Protein AF-A0A3Q0D503-F1 (afdb_monomer_lite)

Foldseek 3Di:
DDDDDDDDDDDDDDDDDDDDDDDDDDPDDPPPPPDDDDDDDDDDDDDDDDDDPPDDPDPVQVVVLVVVVVVLVVVVVVDDPVCVVVSCVPAWDADPVVLVLLVVLVVLVQVLQQPDFQQADDPFPRTKGFPDKAWDDCNRVVNHTNSALETEIETEIPRDPDPVSCVVCVVSVQVSVLVVCVVDVSQVVQVKAPFDWDPDVVIWTWIWGAGDPPRDIGIYTYGYDHCPDDPPPPPD

Radius of gyration: 28.87 Å; chains: 1; bounding box: 81×101×64 Å

Sequence (236 aa):
MTINLQDADPQWAHCSLVPPFPHPFHHRVLEVSRKRTALKTGGVCRSWVGAWLYSPASPAAVAGTFSTNMALAQELYSFPASKLDSFVTQWLQPTREWKEEVLETVRTVEEFLRQENFHGERGLPRDVRVLKVVKVGSFGNGTVLRSTTDVELVAFLSCFHSFQEEAKHHHTVLRLIQKKMFYCQDLLDLGLDNLGVTEGFPSGLIFTLRTRETWEPITVTIIPAFRALASCRETS

Structure (mmCIF, N/CA/C/O backbone):
data_AF-A0A3Q0D503-F1
#
_entry.id   AF-A0A3Q0D503-F1
#
loop_
_atom_site.group_PDB
_atom_site.id
_atom_site.type_symbol
_atom_site.label_atom_id
_atom_site.label_alt_id
_atom_site.label_comp_id
_atom_site.label_asym_id
_atom_site.label_entity_id
_atom_site.label_seq_id
_atom_site.pdbx_PDB_ins_code
_atom_site.Cartn_x
_atom_site.Cartn_y
_atom_site.Cartn_z
_atom_site.occupancy
_atom_site.B_iso_or_equiv
_atom_site.auth_seq_id
_atom_site.auth_comp_id
_atom_site.auth_asym_id
_atom_site.auth_atom_id
_atom_site.pdbx_PDB_model_num
ATOM 1 N N . MET A 1 1 ? -61.330 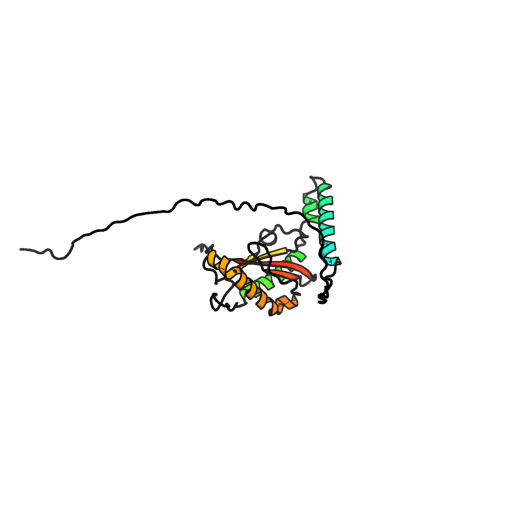-56.531 28.310 1.00 34.94 1 MET A N 1
ATOM 2 C CA . MET A 1 1 ? -60.901 -55.746 29.481 1.00 34.94 1 MET A CA 1
ATOM 3 C C . MET A 1 1 ? -59.997 -54.641 28.943 1.00 34.94 1 MET A C 1
ATOM 5 O O . MET A 1 1 ? -58.944 -54.973 28.428 1.00 34.94 1 MET A O 1
ATOM 9 N N . THR A 1 2 ? -60.595 -53.536 28.498 1.00 30.17 2 THR A N 1
ATOM 10 C CA . THR A 1 2 ? -60.729 -52.244 29.209 1.00 30.17 2 THR A CA 1
ATOM 11 C C . THR A 1 2 ? -59.445 -51.400 29.118 1.00 30.17 2 THR A C 1
ATOM 13 O O . THR A 1 2 ? -58.456 -51.792 29.714 1.00 30.17 2 THR A O 1
ATOM 16 N N . ILE A 1 3 ? -59.554 -50.262 28.401 1.00 32.34 3 ILE A N 1
ATOM 17 C CA . ILE A 1 3 ? -59.022 -48.893 28.652 1.00 32.34 3 ILE A CA 1
ATOM 18 C C . ILE A 1 3 ? -57.528 -48.703 29.037 1.00 32.34 3 ILE A C 1
ATOM 20 O O . ILE A 1 3 ? -56.967 -49.487 29.778 1.00 32.34 3 ILE A O 1
ATOM 24 N N . ASN A 1 4 ? -56.797 -47.661 28.619 1.00 31.59 4 ASN A N 1
ATOM 25 C CA . ASN A 1 4 ? -57.183 -46.252 28.519 1.00 31.59 4 ASN A CA 1
ATOM 26 C C . ASN A 1 4 ? -56.257 -45.437 27.595 1.00 31.59 4 ASN A C 1
ATOM 28 O O . ASN A 1 4 ? -55.060 -45.699 27.503 1.00 31.59 4 ASN A O 1
ATOM 32 N N . LEU A 1 5 ? -56.859 -44.405 26.997 1.00 36.66 5 LEU A N 1
ATOM 33 C CA . LEU A 1 5 ? -56.242 -43.158 26.537 1.00 36.66 5 LEU A CA 1
ATOM 34 C C . LEU A 1 5 ? -55.830 -42.302 27.744 1.00 36.66 5 LEU A C 1
ATOM 36 O O . LEU A 1 5 ? -56.597 -42.280 28.701 1.00 36.66 5 LEU A O 1
ATOM 40 N N . GLN A 1 6 ? -54.710 -41.574 27.649 1.00 34.75 6 GLN A N 1
ATOM 41 C CA . GLN A 1 6 ? -54.338 -40.332 28.376 1.00 34.75 6 GLN A CA 1
ATOM 42 C C . GLN A 1 6 ? -52.822 -40.147 28.174 1.00 34.75 6 GLN A C 1
ATOM 44 O O . GLN A 1 6 ? -52.082 -41.108 28.346 1.00 34.75 6 GLN A O 1
ATOM 49 N N . ASP A 1 7 ? -52.227 -39.044 27.728 1.00 34.84 7 ASP A N 1
ATOM 50 C CA . ASP A 1 7 ? -52.520 -37.604 27.657 1.00 34.84 7 ASP A CA 1
ATOM 51 C C . ASP A 1 7 ? -51.471 -37.027 26.657 1.00 34.84 7 ASP A C 1
ATOM 53 O O . ASP A 1 7 ? -50.403 -37.619 26.518 1.00 34.84 7 ASP A O 1
ATOM 57 N N . ALA A 1 8 ? -51.582 -35.926 25.912 1.00 32.38 8 ALA A N 1
ATOM 58 C CA . ALA A 1 8 ? -52.523 -34.822 25.800 1.00 32.38 8 ALA A CA 1
ATOM 59 C C . ALA A 1 8 ? -52.275 -34.105 24.447 1.00 32.38 8 ALA A C 1
ATOM 61 O O . ALA A 1 8 ? -51.135 -33.981 24.003 1.00 32.38 8 ALA A O 1
ATOM 62 N N . ASP A 1 9 ? -53.340 -33.582 23.846 1.00 36.19 9 ASP A N 1
ATOM 63 C CA . ASP A 1 9 ? -53.384 -32.449 22.902 1.00 36.19 9 ASP A CA 1
ATOM 64 C C . ASP A 1 9 ? -54.690 -31.714 23.272 1.00 36.19 9 ASP A C 1
ATOM 66 O O . ASP A 1 9 ? -55.662 -32.427 23.564 1.00 36.19 9 ASP A O 1
ATOM 70 N N . PRO A 1 10 ? -54.761 -30.370 23.431 1.00 43.72 10 PRO A N 1
ATOM 71 C CA . PRO A 1 10 ? -55.020 -29.467 22.292 1.00 43.72 10 PRO A CA 1
ATOM 72 C C . PRO A 1 10 ? -54.377 -28.049 22.440 1.00 43.72 10 PRO A C 1
ATOM 74 O O . PRO A 1 10 ? -54.177 -27.556 23.544 1.00 43.72 10 PRO A O 1
ATOM 77 N N . GLN A 1 11 ? -53.904 -27.357 21.395 1.00 31.38 11 GLN A N 1
ATOM 78 C CA . GLN A 1 11 ? -54.613 -26.666 20.301 1.00 31.38 11 GLN A CA 1
ATOM 79 C C . GLN A 1 11 ? -55.061 -25.207 20.629 1.00 31.38 11 GLN A C 1
ATOM 81 O O . GLN A 1 11 ? -55.687 -24.945 21.653 1.00 31.38 11 GLN A O 1
ATOM 86 N N . TRP A 1 12 ? -54.807 -24.312 19.650 1.00 28.64 12 TRP A N 1
ATOM 87 C CA . TRP A 1 12 ? -55.330 -22.938 19.420 1.00 28.64 12 TRP A CA 1
ATOM 88 C C . TRP A 1 12 ? -54.739 -21.799 20.297 1.00 28.64 12 TRP A C 1
ATOM 90 O O . TRP A 1 12 ? -54.457 -21.993 21.464 1.00 28.64 12 TRP A O 1
ATOM 100 N N . ALA A 1 13 ? -54.538 -20.548 19.860 1.00 28.78 13 ALA A N 1
ATOM 101 C CA . ALA A 1 13 ? -55.002 -19.832 18.679 1.00 28.78 13 ALA A CA 1
ATOM 102 C C . ALA A 1 13 ? -54.361 -18.417 18.599 1.00 28.78 13 ALA A C 1
ATOM 104 O O . ALA A 1 13 ? -54.087 -17.809 19.626 1.00 28.78 13 ALA A O 1
ATOM 105 N N . HIS A 1 14 ? -54.325 -17.872 17.376 1.00 30.97 14 HIS A N 1
ATOM 106 C CA . HIS A 1 14 ? -54.601 -16.468 17.006 1.00 30.97 14 HIS A CA 1
ATOM 107 C C . HIS A 1 14 ? -53.578 -15.326 17.226 1.00 30.97 14 HIS A C 1
ATOM 109 O O . HIS A 1 14 ? -53.302 -14.904 18.342 1.00 30.97 14 HIS A O 1
ATOM 115 N N . CYS A 1 15 ? -53.161 -14.744 16.083 1.00 30.20 15 CYS A N 1
ATOM 116 C CA . CYS A 1 15 ? -53.255 -13.322 15.657 1.00 30.20 15 CYS A CA 1
ATOM 117 C C . CYS A 1 15 ? -51.987 -12.913 14.876 1.00 30.20 15 CYS A C 1
ATOM 119 O O . CYS A 1 15 ? -50.913 -12.779 15.442 1.00 30.20 15 CYS A O 1
ATOM 121 N N . SER A 1 16 ? -52.020 -12.917 13.538 1.00 30.08 16 SER A N 1
ATOM 122 C CA . SER A 1 16 ? -52.439 -11.788 12.680 1.00 30.08 16 SER A CA 1
ATOM 123 C C . SER A 1 16 ? -51.535 -10.558 12.815 1.00 30.08 16 SER A C 1
ATOM 125 O O . SER A 1 16 ? -51.619 -9.877 13.829 1.00 30.08 16 SER A O 1
ATOM 127 N N . LEU A 1 17 ? -50.754 -10.258 11.762 1.00 30.86 17 LEU A N 1
ATOM 128 C CA . LEU A 1 17 ? -50.612 -8.943 11.092 1.00 30.86 17 LEU A CA 1
ATOM 129 C C . LEU A 1 17 ? -49.275 -8.843 10.320 1.00 30.86 17 LEU A C 1
ATOM 131 O O . LEU A 1 17 ? -48.206 -8.662 10.889 1.00 30.86 17 LEU A O 1
ATOM 135 N N . VAL A 1 18 ? -49.372 -8.918 8.993 1.00 35.19 18 VAL A N 1
ATOM 136 C CA . VAL A 1 18 ? -48.509 -8.218 8.012 1.00 35.19 18 VAL A CA 1
ATOM 137 C C . VAL A 1 18 ? -49.211 -6.861 7.784 1.00 35.19 18 VAL A C 1
ATOM 139 O O . VAL A 1 18 ? -50.447 -6.910 7.750 1.00 35.19 18 VAL A O 1
ATOM 142 N N . PRO A 1 19 ? -48.569 -5.666 7.663 1.00 40.75 19 PRO A N 1
ATOM 143 C CA . PRO A 1 19 ? -47.504 -5.309 6.692 1.00 40.75 19 PRO A CA 1
ATOM 144 C C . PRO A 1 19 ? -46.535 -4.189 7.213 1.00 40.75 19 PRO A C 1
ATOM 146 O O . PRO A 1 19 ? -46.511 -3.959 8.420 1.00 40.75 19 PRO A O 1
ATOM 149 N N . PRO A 1 20 ? -45.792 -3.404 6.388 1.00 42.28 20 PRO A N 1
ATOM 150 C CA . PRO A 1 20 ? -45.346 -3.588 4.999 1.00 42.28 20 PRO A CA 1
ATOM 151 C C . PRO A 1 20 ? -43.814 -3.477 4.801 1.00 42.28 20 PRO A C 1
ATOM 153 O O . PRO A 1 20 ? -43.083 -2.836 5.553 1.00 42.28 20 PRO A O 1
ATOM 156 N N . PHE A 1 21 ? -43.360 -4.023 3.673 1.00 31.77 21 PHE A N 1
ATOM 157 C CA . PHE A 1 21 ? -42.137 -3.626 2.972 1.00 31.77 21 PHE A CA 1
ATOM 158 C C . PHE A 1 21 ? -42.161 -2.138 2.577 1.00 31.77 21 PHE A C 1
ATOM 160 O O . PHE A 1 21 ? -43.177 -1.678 2.054 1.00 31.77 21 PHE A O 1
ATOM 167 N N . PRO A 1 22 ? -41.029 -1.420 2.642 1.00 33.69 22 PRO A N 1
ATOM 168 C CA . PRO A 1 22 ? -40.782 -0.280 1.778 1.00 33.69 22 PRO A CA 1
ATOM 169 C C . PRO A 1 22 ? -39.861 -0.687 0.613 1.00 33.69 22 PRO A C 1
ATOM 171 O O . PRO A 1 22 ? -38.677 -0.963 0.790 1.00 33.69 22 PRO A O 1
ATOM 174 N N . HIS A 1 23 ? -40.412 -0.688 -0.599 1.00 34.09 23 HIS A N 1
ATOM 175 C CA . HIS A 1 23 ? -39.676 -0.370 -1.831 1.00 34.09 23 HIS A CA 1
ATOM 176 C C . HIS A 1 23 ? -40.000 1.095 -2.205 1.00 34.09 23 HIS A C 1
ATOM 178 O O . HIS A 1 23 ? -40.993 1.618 -1.699 1.00 34.09 23 HIS A O 1
ATOM 184 N N . PRO A 1 24 ? -39.314 1.753 -3.159 1.00 37.53 24 PRO A N 1
ATOM 185 C CA . PRO A 1 24 ? -37.980 1.539 -3.706 1.00 37.53 24 PRO A CA 1
ATOM 186 C C . PRO A 1 24 ? -37.060 2.755 -3.452 1.00 37.53 24 PRO A C 1
ATOM 188 O O . PRO A 1 24 ? -37.495 3.883 -3.221 1.00 37.53 24 PRO A O 1
ATOM 191 N N . PHE A 1 25 ? -35.752 2.521 -3.536 1.00 29.92 25 PHE A N 1
ATOM 192 C CA . PHE A 1 25 ? -34.724 3.557 -3.507 1.00 29.92 25 PHE A CA 1
ATOM 193 C C . PHE A 1 25 ? -34.934 4.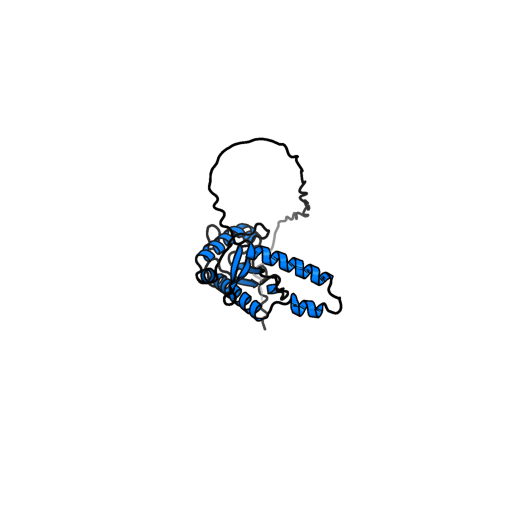567 -4.645 1.00 29.92 25 PHE A C 1
ATOM 195 O O . PHE A 1 25 ? -34.705 4.263 -5.815 1.00 29.92 25 PHE A O 1
ATOM 202 N N . HIS A 1 26 ? -35.325 5.795 -4.301 1.00 29.86 26 HIS A N 1
ATOM 203 C CA . HIS A 1 26 ? -35.182 6.931 -5.202 1.00 29.86 26 HIS A CA 1
ATOM 204 C C . HIS A 1 26 ? -33.696 7.283 -5.312 1.00 29.86 26 HIS A C 1
ATOM 206 O O . HIS A 1 26 ? -33.083 7.796 -4.375 1.00 29.86 26 HIS A O 1
ATOM 212 N N . HIS A 1 27 ? -33.128 7.009 -6.483 1.00 33.19 27 HIS A N 1
ATOM 213 C CA . HIS A 1 27 ? -31.824 7.495 -6.910 1.00 33.19 27 HIS A CA 1
ATOM 214 C C . HIS A 1 27 ? -31.872 9.031 -6.953 1.00 33.19 27 HIS A C 1
ATOM 216 O O . HIS A 1 27 ? -32.387 9.626 -7.899 1.00 33.19 27 HIS A O 1
ATOM 222 N N . ARG A 1 28 ? -31.374 9.697 -5.907 1.00 26.64 28 ARG A N 1
ATOM 223 C CA . ARG A 1 28 ? -31.131 11.140 -5.943 1.00 26.64 28 ARG A CA 1
ATOM 224 C C . ARG A 1 28 ? -29.712 11.347 -6.452 1.00 26.64 28 ARG A C 1
ATOM 226 O O . ARG A 1 28 ? -28.750 11.281 -5.694 1.00 26.64 28 ARG A O 1
ATOM 233 N N . VAL A 1 29 ? -29.601 11.551 -7.761 1.00 28.28 29 VAL A N 1
ATOM 234 C CA . VAL A 1 29 ? -28.409 12.115 -8.395 1.00 28.28 29 VAL A CA 1
ATOM 235 C C . VAL A 1 29 ? -28.146 13.463 -7.719 1.00 28.28 29 VAL A C 1
ATOM 237 O O . VAL A 1 29 ? -28.952 14.386 -7.829 1.00 28.28 29 VAL A O 1
ATOM 240 N N . LEU A 1 30 ? -27.057 13.562 -6.958 1.00 27.69 30 LEU A N 1
ATOM 241 C CA . LEU A 1 30 ? -26.538 14.847 -6.503 1.00 27.69 30 LEU A CA 1
ATOM 242 C C . LEU A 1 30 ? -25.873 15.513 -7.709 1.00 27.69 30 LEU A C 1
ATOM 244 O O . LEU A 1 30 ? -24.683 15.335 -7.959 1.00 27.69 30 LEU A O 1
ATOM 248 N N . GLU A 1 31 ? -26.656 16.266 -8.479 1.00 26.88 31 GLU A N 1
ATOM 249 C CA . GLU A 1 31 ? -26.105 17.264 -9.387 1.00 26.88 31 GLU A CA 1
ATOM 250 C C . GLU A 1 31 ? -25.364 18.318 -8.555 1.00 26.88 31 GLU A C 1
ATOM 252 O O . GLU A 1 31 ? -25.960 19.178 -7.902 1.00 26.88 31 GLU A O 1
ATOM 257 N N . VAL A 1 32 ? -24.032 18.265 -8.577 1.00 28.86 32 VAL A N 1
ATOM 258 C CA . VAL A 1 32 ? -23.195 19.377 -8.125 1.00 28.86 32 VAL A CA 1
ATOM 259 C C . VAL A 1 32 ? -23.284 20.471 -9.187 1.00 28.86 32 VAL A C 1
ATOM 261 O O . VAL A 1 32 ? -22.534 20.511 -10.161 1.00 28.86 32 VAL A O 1
ATOM 264 N N . SER A 1 33 ? -24.244 21.375 -8.998 1.00 26.50 33 SER A N 1
ATOM 265 C CA . SER A 1 33 ? -24.364 22.612 -9.765 1.00 26.50 33 SER A CA 1
ATOM 266 C C . SER A 1 33 ? -23.130 23.489 -9.524 1.00 26.50 33 SER A C 1
ATOM 268 O O . SER A 1 33 ? -23.027 24.206 -8.526 1.00 26.50 33 SER A O 1
ATOM 270 N N . ARG A 1 34 ? -22.198 23.467 -10.480 1.00 31.09 34 ARG A N 1
ATOM 271 C CA . ARG A 1 34 ? -21.017 24.335 -10.560 1.00 31.09 34 ARG A CA 1
ATOM 272 C C . ARG A 1 34 ? -21.448 25.791 -10.787 1.00 31.09 34 ARG A C 1
ATOM 274 O O . ARG A 1 34 ? -21.462 26.277 -11.915 1.00 31.09 34 ARG A O 1
ATOM 281 N N . LYS A 1 35 ? -21.790 26.516 -9.717 1.00 27.73 35 LYS A N 1
ATOM 282 C CA . LYS A 1 35 ? -21.943 27.978 -9.770 1.00 27.73 35 LYS A CA 1
ATOM 283 C C . LYS A 1 35 ? -20.559 28.616 -9.911 1.00 27.73 35 LYS A C 1
ATOM 285 O O . LYS A 1 35 ? -19.809 28.723 -8.948 1.00 27.73 35 LYS A O 1
ATOM 290 N N . ARG A 1 36 ? -20.227 29.045 -11.133 1.00 31.30 36 ARG A N 1
ATOM 291 C CA . ARG A 1 36 ? -19.192 30.058 -11.372 1.00 31.30 36 ARG A CA 1
ATOM 292 C C . ARG A 1 36 ? -19.732 31.390 -10.858 1.00 31.30 36 ARG A C 1
ATOM 294 O O . ARG A 1 36 ? -20.662 31.934 -11.445 1.00 31.30 36 ARG A O 1
ATOM 301 N N . THR A 1 37 ? -19.152 31.914 -9.788 1.00 29.42 37 THR A N 1
ATOM 302 C CA . THR A 1 37 ? -19.333 33.315 -9.394 1.00 29.42 37 THR A CA 1
ATOM 303 C C . THR A 1 37 ? -18.050 34.085 -9.639 1.00 29.42 37 THR A C 1
ATOM 305 O O . THR A 1 37 ? -16.951 33.618 -9.350 1.00 29.42 37 THR A O 1
ATOM 308 N N . ALA A 1 38 ? -18.245 35.240 -10.263 1.00 30.22 38 ALA A N 1
ATOM 309 C CA . ALA A 1 38 ? -17.248 36.089 -10.876 1.00 30.22 38 ALA A CA 1
ATOM 310 C C . ALA A 1 38 ? -16.220 36.658 -9.891 1.00 30.22 38 ALA A C 1
ATOM 312 O O . ALA A 1 38 ? -16.533 37.034 -8.763 1.00 30.22 38 ALA A O 1
ATOM 313 N N . LEU A 1 39 ? -15.004 36.783 -10.418 1.00 32.38 39 LEU A N 1
ATOM 314 C CA . LEU A 1 39 ? -13.888 37.559 -9.904 1.00 32.38 39 LEU A CA 1
ATOM 315 C C . LEU A 1 39 ? -14.338 39.006 -9.620 1.00 32.38 39 LEU A C 1
ATOM 317 O O . LEU A 1 39 ? -14.779 39.707 -10.532 1.00 32.38 39 LEU A O 1
ATOM 321 N N . LYS A 1 40 ? -14.203 39.466 -8.372 1.00 30.50 40 LYS A N 1
ATOM 322 C CA . LYS A 1 40 ? -14.189 40.896 -8.045 1.00 30.50 40 LYS A CA 1
ATOM 323 C C . LYS A 1 40 ? -12.936 41.232 -7.245 1.00 30.50 40 LYS A C 1
ATOM 325 O O . LYS A 1 40 ? -12.596 40.602 -6.253 1.00 30.50 40 LYS A O 1
ATOM 330 N N . THR A 1 41 ? -12.264 42.228 -7.790 1.00 31.19 41 THR A N 1
ATOM 331 C CA . THR A 1 41 ? -11.050 42.926 -7.392 1.00 31.19 41 THR A CA 1
ATOM 332 C C . THR A 1 41 ? -11.102 43.550 -5.998 1.00 31.19 41 THR A C 1
ATOM 334 O O . THR A 1 41 ? -12.097 44.179 -5.652 1.00 31.19 41 THR A O 1
ATOM 337 N N . GLY A 1 42 ? -9.949 43.534 -5.319 1.00 27.97 42 GLY A N 1
ATOM 338 C CA . GLY A 1 42 ? -9.472 44.653 -4.499 1.00 27.97 42 GLY A CA 1
ATOM 339 C C . GLY A 1 42 ? -9.803 44.603 -3.007 1.00 27.97 42 GLY A C 1
ATOM 340 O O . GLY A 1 42 ? -10.939 44.814 -2.606 1.00 27.97 42 GLY A O 1
ATOM 341 N N . GLY A 1 43 ? -8.769 44.431 -2.180 1.00 26.91 43 GLY A N 1
ATOM 342 C CA . GLY A 1 43 ? -8.860 44.619 -0.732 1.00 26.91 43 GLY A CA 1
ATOM 343 C C . GLY A 1 43 ? -7.578 44.217 -0.013 1.00 26.91 43 GLY A C 1
ATOM 344 O O . GLY A 1 43 ? -7.441 43.090 0.441 1.00 26.91 43 GLY A O 1
ATOM 345 N N . VAL A 1 44 ? -6.620 45.142 0.051 1.00 31.31 44 VAL A N 1
ATOM 346 C CA . VAL A 1 44 ? -5.376 45.025 0.823 1.00 31.31 44 VAL A CA 1
ATOM 347 C C . VAL A 1 44 ? -5.700 44.990 2.319 1.00 31.31 44 VAL A C 1
ATOM 349 O O . VAL A 1 44 ? -6.229 45.967 2.839 1.00 31.31 44 VAL A O 1
ATOM 352 N N . CYS A 1 45 ? -5.281 43.938 3.024 1.00 27.23 45 CYS A N 1
ATOM 353 C CA . CYS A 1 45 ? -5.058 43.978 4.470 1.00 27.23 45 CYS A CA 1
ATOM 354 C C . CYS A 1 45 ? -3.677 43.396 4.783 1.00 27.23 45 CYS A C 1
ATOM 356 O O . CYS A 1 45 ? -3.322 42.296 4.368 1.00 27.23 45 CYS A O 1
ATOM 358 N N . ARG A 1 46 ? -2.878 44.223 5.457 1.00 28.56 46 ARG A N 1
ATOM 359 C CA . ARG A 1 46 ? -1.481 43.997 5.817 1.00 28.56 46 ARG A CA 1
ATOM 360 C C . ARG A 1 46 ? -1.376 43.130 7.068 1.00 28.56 46 ARG A C 1
ATOM 362 O O . ARG A 1 46 ? -2.194 43.256 7.970 1.00 28.56 46 ARG A O 1
ATOM 369 N N . SER A 1 47 ? -0.237 42.444 7.137 1.00 28.95 47 SER A N 1
ATOM 370 C CA . SER A 1 47 ? 0.379 41.838 8.317 1.00 28.95 47 SER A CA 1
ATOM 371 C C . SER A 1 47 ? -0.295 40.569 8.824 1.00 28.95 47 SER A C 1
ATOM 373 O O . SER A 1 47 ? -1.372 40.624 9.395 1.00 28.95 47 SER A O 1
ATOM 375 N N . TRP A 1 48 ? 0.397 39.443 8.650 1.00 27.52 48 TRP A N 1
ATOM 376 C CA . TRP A 1 48 ? 0.892 38.619 9.754 1.00 27.52 48 TRP A CA 1
ATOM 377 C C . TRP A 1 48 ? 2.194 37.972 9.268 1.00 27.52 48 TRP A C 1
ATOM 379 O O . TRP A 1 48 ? 2.219 37.214 8.301 1.00 27.52 48 TRP A O 1
ATOM 389 N N . VAL A 1 49 ? 3.299 38.367 9.895 1.00 31.91 49 VAL A N 1
ATOM 390 C CA . VAL A 1 49 ? 4.630 37.804 9.674 1.00 31.91 49 VAL A CA 1
ATOM 391 C C . VAL A 1 49 ? 4.692 36.519 10.493 1.00 31.91 49 VAL A C 1
ATOM 393 O O . VAL A 1 49 ? 4.854 36.559 11.707 1.00 31.91 49 VAL A O 1
ATOM 396 N N . GLY A 1 50 ? 4.494 35.385 9.828 1.00 31.47 50 GLY A N 1
ATOM 397 C CA . GLY A 1 50 ? 4.683 34.048 10.379 1.00 31.47 50 GLY A CA 1
ATOM 398 C C . GLY A 1 50 ? 5.559 33.267 9.415 1.00 31.47 50 GLY A C 1
ATOM 399 O O . GLY A 1 50 ? 5.137 32.950 8.305 1.00 31.47 50 GLY A O 1
ATOM 400 N N . ALA A 1 51 ? 6.807 33.055 9.814 1.00 31.69 51 ALA A N 1
ATOM 401 C CA . ALA A 1 51 ? 7.844 32.406 9.035 1.00 31.69 51 ALA A CA 1
ATOM 402 C C . ALA A 1 51 ? 7.467 30.954 8.695 1.00 31.69 51 ALA A C 1
ATOM 404 O O . ALA A 1 51 ? 7.634 30.051 9.509 1.00 31.69 51 ALA A O 1
ATOM 405 N N . TRP A 1 52 ? 7.004 30.728 7.467 1.00 29.28 52 TRP A N 1
ATOM 406 C CA . TRP A 1 52 ? 7.110 29.426 6.820 1.00 29.28 52 TRP A CA 1
ATOM 407 C C . TRP A 1 52 ? 8.513 29.329 6.230 1.00 29.28 52 TRP A C 1
ATOM 409 O O . TRP A 1 52 ? 8.774 29.804 5.125 1.00 29.28 52 TRP A O 1
ATOM 419 N N . LEU A 1 53 ? 9.435 28.734 6.983 1.00 30.55 53 LEU A N 1
ATOM 420 C CA . LEU A 1 53 ? 10.622 28.138 6.385 1.00 30.55 53 LEU A CA 1
ATOM 421 C C . LEU A 1 53 ? 10.141 26.930 5.578 1.00 30.55 53 LEU A C 1
ATOM 423 O O . LEU A 1 53 ? 9.995 25.828 6.100 1.00 30.55 53 LEU A O 1
ATOM 427 N N . TYR A 1 54 ? 9.840 27.173 4.303 1.00 30.52 54 TYR A N 1
ATOM 428 C CA . TYR A 1 54 ? 9.829 26.133 3.288 1.00 30.52 54 TYR A CA 1
ATOM 429 C C . TYR A 1 54 ? 11.194 25.447 3.334 1.00 30.52 54 TYR A C 1
ATOM 431 O O . TYR A 1 54 ? 12.206 26.041 2.965 1.00 30.52 54 TYR A O 1
ATOM 439 N N . SER A 1 55 ? 11.219 24.207 3.813 1.00 34.81 55 SER A N 1
ATOM 440 C CA . SER A 1 55 ? 12.336 23.310 3.557 1.00 34.81 55 SER A CA 1
ATOM 441 C C . SER A 1 55 ? 12.215 22.877 2.093 1.00 34.81 55 SER A C 1
ATOM 443 O O . SER A 1 55 ? 11.179 22.312 1.727 1.00 34.81 55 SER A O 1
ATOM 445 N N . PRO A 1 56 ? 13.184 23.179 1.214 1.00 35.62 56 PRO A N 1
ATOM 446 C CA . PRO A 1 56 ? 13.128 22.705 -0.153 1.00 35.62 56 PRO A CA 1
ATOM 447 C C . PRO A 1 56 ? 13.456 21.213 -0.134 1.00 35.62 56 PRO A C 1
ATOM 449 O O . PRO A 1 56 ? 14.616 20.819 -0.019 1.00 35.62 56 PRO A O 1
ATOM 452 N N . ALA A 1 57 ? 12.437 20.366 -0.275 1.00 42.00 57 ALA A N 1
ATOM 453 C CA . ALA A 1 57 ? 12.670 19.059 -0.867 1.00 42.00 57 ALA A CA 1
ATOM 454 C C . ALA A 1 57 ? 13.330 19.305 -2.234 1.00 42.00 57 ALA A C 1
ATOM 456 O O . ALA A 1 57 ? 12.852 20.116 -3.030 1.00 42.00 57 ALA A O 1
ATOM 457 N N . SER A 1 58 ? 14.487 18.684 -2.455 1.00 39.84 58 SER A N 1
ATOM 458 C CA . SER A 1 58 ? 15.308 18.888 -3.648 1.00 39.84 58 SER A CA 1
ATOM 459 C C . SER A 1 58 ? 14.466 18.732 -4.932 1.00 39.84 58 SER A C 1
ATOM 461 O O . SER A 1 58 ? 13.882 17.664 -5.136 1.00 39.84 58 SER A O 1
ATOM 463 N N . PRO A 1 59 ? 14.412 19.738 -5.832 1.00 38.00 59 PRO A N 1
ATOM 464 C CA . PRO A 1 59 ? 13.630 19.664 -7.072 1.00 38.00 59 PRO A CA 1
ATOM 465 C C . PRO A 1 59 ? 14.101 18.558 -8.028 1.00 38.00 59 PRO A C 1
ATOM 467 O O . PRO A 1 59 ? 13.376 18.184 -8.946 1.00 38.00 59 PRO A O 1
ATOM 470 N N . ALA A 1 60 ? 15.316 18.040 -7.834 1.00 37.44 60 ALA A N 1
ATOM 471 C CA . ALA A 1 60 ? 15.960 17.120 -8.763 1.00 37.44 60 ALA A CA 1
ATOM 472 C C . ALA A 1 60 ? 15.301 15.731 -8.806 1.00 37.44 60 ALA A C 1
ATOM 474 O O . ALA A 1 60 ? 15.189 15.149 -9.883 1.00 37.44 60 ALA A O 1
ATOM 475 N N . ALA A 1 61 ? 14.826 15.214 -7.668 1.00 37.94 61 ALA A N 1
ATOM 476 C CA . ALA A 1 61 ? 14.267 13.862 -7.603 1.00 37.94 61 ALA A CA 1
ATOM 477 C C . ALA A 1 61 ? 12.864 13.782 -8.226 1.00 37.94 61 ALA A C 1
ATOM 479 O O . ALA A 1 61 ? 12.541 12.815 -8.906 1.00 37.94 61 ALA A O 1
ATOM 480 N N . VAL A 1 62 ? 12.046 14.826 -8.054 1.00 39.84 62 VAL A N 1
ATOM 481 C CA . VAL A 1 62 ? 10.668 14.852 -8.572 1.00 39.84 62 VAL A CA 1
ATOM 482 C C . VAL A 1 62 ? 10.636 15.313 -10.034 1.00 39.84 62 VAL A C 1
ATOM 484 O O . VAL A 1 62 ? 9.895 14.756 -10.837 1.00 39.84 62 VAL A O 1
ATOM 487 N N . ALA A 1 63 ? 11.485 16.269 -10.433 1.00 31.98 63 ALA A N 1
ATOM 488 C CA . ALA A 1 63 ? 11.577 16.700 -11.832 1.00 31.98 63 ALA A CA 1
ATOM 489 C C . ALA A 1 63 ? 12.162 15.614 -12.757 1.00 31.98 63 ALA A C 1
ATOM 491 O O . ALA A 1 63 ? 11.777 15.536 -13.926 1.00 31.98 63 ALA A O 1
ATOM 492 N N . GLY A 1 64 ? 13.049 14.753 -12.240 1.00 36.09 64 GLY A N 1
ATOM 493 C CA . GLY A 1 64 ? 13.634 13.638 -12.991 1.00 36.09 64 GLY A CA 1
ATOM 494 C C . GLY A 1 64 ? 12.597 12.603 -13.436 1.00 36.09 64 GLY A C 1
ATOM 495 O O . GLY A 1 64 ? 12.586 12.216 -14.602 1.00 36.09 64 GLY A O 1
ATOM 496 N N . THR A 1 65 ? 11.676 12.219 -12.549 1.00 45.97 65 THR A N 1
ATOM 497 C CA . THR A 1 65 ? 10.684 11.156 -12.806 1.00 45.97 65 THR A CA 1
ATOM 498 C C . THR A 1 65 ? 9.557 11.588 -13.753 1.00 45.97 65 THR A C 1
ATOM 500 O O . THR A 1 65 ? 9.078 10.790 -14.558 1.00 45.97 65 THR A O 1
ATOM 503 N N . PHE A 1 66 ? 9.133 12.858 -13.719 1.00 41.78 66 PHE A N 1
ATOM 504 C CA . PHE A 1 66 ? 8.132 13.369 -14.671 1.00 41.78 66 PHE A CA 1
ATOM 505 C C . PHE A 1 66 ? 8.707 13.556 -16.086 1.00 41.78 66 PHE A C 1
ATOM 507 O O . PHE A 1 66 ? 8.003 13.323 -17.070 1.00 41.78 66 PHE A O 1
ATOM 514 N N . SER A 1 67 ? 9.984 13.934 -16.201 1.00 47.81 67 SER A N 1
ATOM 515 C CA . SER A 1 67 ? 10.654 14.166 -17.489 1.00 47.81 67 SER A CA 1
ATOM 516 C C . SER A 1 67 ? 10.915 12.865 -18.263 1.00 47.81 67 SER A C 1
ATOM 518 O O . SER A 1 67 ? 10.663 12.788 -19.466 1.00 47.81 67 SER A O 1
ATOM 520 N N . THR A 1 68 ? 11.339 11.800 -17.575 1.00 56.41 68 THR A N 1
ATOM 521 C CA . THR A 1 68 ? 11.610 10.490 -18.195 1.00 56.41 68 THR A CA 1
ATOM 522 C C . THR A 1 68 ? 10.340 9.788 -18.672 1.00 56.41 68 THR A C 1
ATOM 524 O O . THR A 1 68 ? 10.326 9.239 -19.770 1.00 56.41 68 THR A O 1
ATOM 527 N N . ASN A 1 69 ? 9.242 9.862 -17.913 1.00 59.50 69 ASN A N 1
ATOM 528 C CA . ASN A 1 69 ? 7.961 9.272 -18.315 1.00 59.50 69 ASN A CA 1
ATOM 529 C C . ASN A 1 69 ? 7.372 9.928 -19.581 1.00 59.50 69 ASN A C 1
ATOM 531 O O . ASN A 1 69 ? 6.805 9.233 -20.425 1.00 59.50 69 ASN A O 1
ATOM 535 N N . MET A 1 70 ? 7.530 11.247 -19.749 1.00 59.31 70 MET A N 1
ATOM 536 C CA . MET A 1 70 ? 7.113 11.947 -20.974 1.00 59.31 70 MET A CA 1
ATOM 537 C C . MET A 1 70 ? 7.989 11.580 -22.180 1.00 59.31 70 MET A C 1
ATOM 539 O O . MET A 1 70 ? 7.463 11.396 -23.278 1.00 59.31 70 MET A O 1
ATOM 543 N N . ALA A 1 71 ? 9.299 11.404 -21.978 1.00 62.06 71 ALA A N 1
ATOM 544 C CA . ALA A 1 71 ? 10.210 10.949 -23.027 1.00 62.06 71 ALA A CA 1
ATOM 545 C C . ALA A 1 71 ? 9.880 9.519 -23.502 1.00 62.06 71 ALA A C 1
ATOM 547 O O . ALA A 1 71 ? 9.751 9.292 -24.704 1.00 62.06 71 ALA A O 1
ATOM 548 N N . LEU A 1 72 ? 9.628 8.580 -22.578 1.00 68.56 72 LEU A N 1
ATOM 549 C CA . LEU A 1 72 ? 9.244 7.202 -22.923 1.00 68.56 72 LEU A CA 1
ATOM 550 C C . LEU A 1 72 ? 7.902 7.124 -23.665 1.00 68.56 72 LEU A C 1
ATOM 552 O O . LEU A 1 72 ? 7.739 6.310 -24.575 1.00 68.56 72 LEU A O 1
ATOM 556 N N . ALA A 1 73 ? 6.938 7.981 -23.316 1.00 66.75 73 ALA A N 1
ATOM 557 C CA . ALA A 1 73 ? 5.658 8.044 -24.020 1.00 66.75 73 ALA A CA 1
ATOM 558 C C . ALA A 1 73 ? 5.824 8.513 -25.477 1.00 66.75 73 ALA A C 1
ATOM 560 O O . ALA A 1 73 ? 5.171 7.988 -26.380 1.00 66.75 73 ALA A O 1
ATOM 561 N N . GLN A 1 74 ? 6.714 9.477 -25.723 1.00 65.69 74 GLN A N 1
ATOM 562 C CA . GLN A 1 74 ? 6.995 9.982 -27.068 1.00 65.69 74 GLN A CA 1
ATOM 563 C C . GLN A 1 74 ? 7.769 8.967 -27.927 1.00 65.69 74 GLN A C 1
ATOM 565 O O . GLN A 1 74 ? 7.522 8.853 -29.133 1.00 65.69 74 GLN A O 1
ATOM 570 N N . GLU A 1 75 ? 8.645 8.178 -27.304 1.00 73.88 75 GLU A N 1
ATOM 571 C CA . GLU A 1 75 ? 9.326 7.053 -27.949 1.00 73.88 75 GLU A CA 1
ATOM 572 C C . GLU A 1 75 ? 8.360 5.920 -28.317 1.00 73.88 75 GLU A C 1
ATOM 574 O O . GLU A 1 75 ? 8.462 5.380 -29.420 1.00 73.88 75 GLU A O 1
ATOM 579 N N . LEU A 1 76 ? 7.371 5.618 -27.465 1.00 81.62 76 LEU A N 1
ATOM 580 C CA . LEU A 1 76 ? 6.357 4.596 -27.748 1.00 81.62 76 LEU A CA 1
ATOM 581 C C . LEU A 1 76 ? 5.542 4.919 -29.011 1.00 81.62 76 LEU A C 1
ATOM 583 O O . LEU A 1 76 ? 5.350 4.041 -29.850 1.00 81.62 76 LEU A O 1
ATOM 587 N N . TYR A 1 77 ? 5.095 6.168 -29.187 1.00 81.69 77 TYR A N 1
ATOM 588 C CA . TYR A 1 77 ? 4.323 6.570 -30.377 1.00 81.69 77 TYR A CA 1
ATOM 589 C C . TYR A 1 77 ? 5.122 6.490 -31.683 1.00 81.69 77 TYR A C 1
ATOM 591 O O . TYR A 1 77 ? 4.536 6.363 -32.758 1.00 81.69 77 TYR A O 1
ATOM 599 N N . SER A 1 78 ? 6.449 6.561 -31.590 1.00 82.19 78 SER A N 1
ATOM 600 C CA . SER A 1 78 ? 7.358 6.485 -32.737 1.00 82.19 78 SER A CA 1
ATOM 601 C C . SER A 1 78 ? 7.845 5.053 -33.002 1.00 82.19 78 SER A C 1
ATOM 603 O O . SER A 1 78 ? 8.528 4.805 -33.999 1.00 82.19 78 SER A O 1
ATOM 605 N N . PHE A 1 79 ? 7.516 4.103 -32.120 1.00 83.00 79 PHE A N 1
ATOM 606 C CA . PHE A 1 79 ? 8.004 2.732 -32.190 1.00 83.00 79 PHE A CA 1
ATOM 607 C C . PHE A 1 79 ? 7.180 1.890 -33.181 1.00 83.00 79 PHE A C 1
ATOM 609 O O . PHE A 1 79 ? 5.948 1.914 -33.148 1.00 83.00 79 PHE A O 1
ATOM 616 N N . PRO A 1 80 ? 7.816 1.095 -34.062 1.00 85.56 80 PRO A N 1
ATOM 617 C CA . PRO A 1 80 ? 7.089 0.218 -34.974 1.00 85.56 80 PRO A CA 1
ATOM 618 C C . PRO A 1 80 ? 6.269 -0.825 -34.210 1.00 85.56 80 PRO A C 1
ATOM 620 O O . PRO A 1 80 ? 6.791 -1.480 -33.305 1.00 85.56 80 PRO A O 1
ATOM 623 N N . ALA A 1 81 ? 5.029 -1.071 -34.646 1.00 87.94 81 ALA A N 1
ATOM 624 C CA . ALA A 1 81 ? 4.139 -2.056 -34.020 1.00 87.94 81 ALA A CA 1
ATOM 625 C C . ALA A 1 81 ? 4.768 -3.462 -33.914 1.00 87.94 81 ALA A C 1
ATOM 627 O O . ALA A 1 81 ? 4.559 -4.171 -32.934 1.00 87.94 81 ALA A O 1
ATOM 628 N N . SER A 1 82 ? 5.603 -3.845 -34.886 1.00 89.25 82 SER A N 1
ATOM 629 C CA . SER A 1 82 ? 6.307 -5.134 -34.911 1.00 89.25 82 SER A CA 1
ATOM 630 C C . SER A 1 82 ? 7.399 -5.289 -33.846 1.00 89.25 82 SER A C 1
ATOM 632 O O . SER A 1 82 ? 7.880 -6.398 -33.641 1.00 89.25 82 SER A O 1
ATOM 634 N N . LYS A 1 83 ? 7.807 -4.204 -33.175 1.00 87.00 83 LYS A N 1
ATOM 635 C CA . LYS A 1 83 ? 8.871 -4.201 -32.158 1.00 87.00 83 LYS A CA 1
ATOM 636 C C . LYS A 1 83 ? 8.369 -3.861 -30.753 1.00 87.00 83 LYS A C 1
ATOM 638 O O . LYS A 1 83 ? 9.186 -3.679 -29.854 1.00 87.00 83 LYS A O 1
ATOM 643 N N . LEU A 1 84 ? 7.052 -3.790 -30.551 1.00 89.44 84 LEU A N 1
ATOM 644 C CA . LEU A 1 84 ? 6.465 -3.450 -29.252 1.00 89.44 84 LEU A CA 1
ATOM 645 C C . LEU A 1 84 ? 6.850 -4.441 -28.151 1.00 89.44 84 LEU A C 1
ATOM 647 O O . LEU A 1 84 ? 7.099 -4.018 -27.030 1.00 89.44 84 LEU A O 1
ATOM 651 N N . ASP A 1 85 ? 6.975 -5.728 -28.472 1.00 88.81 85 ASP A N 1
ATOM 652 C CA . ASP A 1 85 ? 7.412 -6.738 -27.502 1.00 88.81 85 ASP A CA 1
ATOM 653 C C . ASP A 1 85 ? 8.817 -6.425 -26.952 1.00 88.81 85 ASP A C 1
ATOM 655 O O . ASP A 1 85 ? 9.028 -6.332 -25.745 1.00 88.81 85 ASP A O 1
ATOM 659 N N . SER A 1 86 ? 9.754 -6.088 -27.846 1.00 88.06 86 SER A N 1
ATOM 660 C CA . SER A 1 86 ? 11.098 -5.645 -27.459 1.00 88.06 86 SER A CA 1
ATOM 661 C C . SER A 1 86 ? 11.074 -4.343 -26.657 1.00 88.06 86 SER A C 1
ATOM 663 O O . SER A 1 86 ? 11.901 -4.167 -25.764 1.00 88.06 86 SER A O 1
ATOM 665 N N . PHE A 1 87 ? 10.147 -3.428 -26.963 1.00 86.88 87 PHE A N 1
ATOM 666 C CA . PHE A 1 87 ? 9.983 -2.195 -26.195 1.00 86.88 87 PHE A CA 1
ATOM 667 C C . PHE A 1 87 ? 9.525 -2.491 -24.761 1.00 86.88 87 PHE A C 1
ATOM 669 O O . PHE A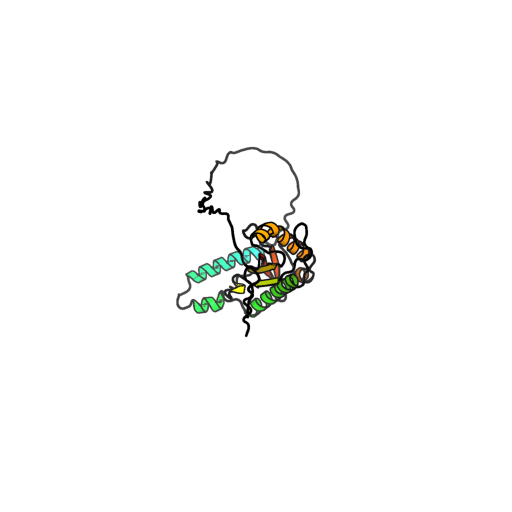 1 87 ? 10.076 -1.936 -23.810 1.00 86.88 87 PHE A O 1
ATOM 676 N N . VAL A 1 88 ? 8.576 -3.418 -24.591 1.00 86.81 88 VAL A N 1
ATOM 677 C CA . VAL A 1 88 ? 8.092 -3.848 -23.274 1.00 86.81 88 VAL A CA 1
ATOM 678 C C . VAL A 1 88 ? 9.238 -4.413 -22.437 1.00 86.81 88 VAL A C 1
ATOM 680 O O . VAL A 1 88 ? 9.444 -3.964 -21.311 1.00 86.81 88 VAL A O 1
ATOM 683 N N . THR A 1 89 ? 10.018 -5.349 -22.979 1.00 86.19 89 THR A N 1
ATOM 684 C CA . THR A 1 89 ? 11.109 -5.991 -22.229 1.00 86.19 89 THR A CA 1
ATOM 685 C C . THR A 1 89 ? 12.238 -5.024 -21.875 1.00 86.19 89 THR A C 1
ATOM 687 O O . THR A 1 89 ? 12.824 -5.143 -20.805 1.00 86.19 89 THR A O 1
ATOM 690 N N . GLN A 1 90 ? 12.560 -4.067 -22.750 1.00 85.00 90 GLN A N 1
ATOM 691 C CA . GLN A 1 90 ? 13.710 -3.177 -22.549 1.00 85.00 90 GLN A CA 1
ATOM 692 C C . GLN A 1 90 ? 13.393 -1.938 -21.702 1.00 85.00 90 GLN A C 1
ATOM 694 O O . GLN A 1 90 ? 14.253 -1.477 -20.949 1.00 85.00 90 GLN A O 1
ATOM 699 N N . TRP A 1 91 ? 12.182 -1.389 -21.822 1.00 83.19 91 TRP A N 1
ATOM 700 C CA . TRP A 1 91 ? 11.850 -0.077 -21.253 1.00 83.19 91 TRP A CA 1
ATOM 701 C C . TRP A 1 91 ? 10.782 -0.138 -20.167 1.00 83.19 91 TRP A C 1
ATOM 703 O O . TRP A 1 91 ? 10.836 0.648 -19.222 1.00 83.19 91 TRP A O 1
ATOM 713 N N . LEU A 1 92 ? 9.827 -1.065 -20.283 1.00 86.56 92 LEU A N 1
ATOM 714 C CA . LEU A 1 92 ? 8.672 -1.127 -19.387 1.00 86.56 92 LEU A CA 1
ATOM 715 C C . LEU A 1 92 ? 8.836 -2.142 -18.262 1.00 86.56 92 LEU A C 1
ATOM 717 O O . LEU A 1 92 ? 8.348 -1.884 -17.164 1.00 86.56 92 LEU A O 1
ATOM 721 N N . GLN A 1 93 ? 9.495 -3.277 -18.500 1.00 86.81 93 GLN A N 1
ATOM 722 C CA . GLN A 1 93 ? 9.662 -4.290 -17.463 1.00 86.81 93 GLN A CA 1
ATOM 723 C C . GLN A 1 93 ? 10.658 -3.823 -16.389 1.00 86.81 93 GLN A C 1
ATOM 725 O O . GLN A 1 93 ? 11.765 -3.390 -16.719 1.00 86.81 93 GLN A O 1
ATOM 730 N N . PRO A 1 94 ? 10.289 -3.906 -15.099 1.00 87.38 94 PRO A N 1
ATOM 731 C CA . PRO A 1 94 ? 11.231 -3.681 -14.015 1.00 87.38 94 PRO A CA 1
ATOM 732 C C . PRO A 1 94 ? 12.280 -4.796 -13.996 1.00 87.38 94 PRO A C 1
ATOM 734 O O . PRO A 1 94 ? 11.987 -5.948 -14.331 1.00 87.38 94 PRO A O 1
ATOM 737 N N . THR A 1 95 ? 13.496 -4.466 -13.563 1.00 88.81 95 THR A N 1
ATOM 738 C CA . THR A 1 95 ? 14.519 -5.485 -13.320 1.00 88.81 95 THR A CA 1
ATOM 739 C C . THR A 1 95 ? 14.096 -6.378 -12.159 1.00 88.81 95 THR A C 1
ATOM 741 O O . THR A 1 95 ? 13.343 -5.976 -11.263 1.00 88.81 95 THR A O 1
ATOM 744 N N . ARG A 1 96 ? 14.555 -7.631 -12.187 1.00 88.81 96 ARG A N 1
ATOM 745 C CA . ARG A 1 96 ? 14.195 -8.612 -11.165 1.00 88.81 96 ARG A CA 1
ATOM 746 C C . ARG A 1 96 ? 14.725 -8.187 -9.798 1.00 88.81 96 ARG A C 1
ATOM 748 O O . ARG A 1 96 ? 13.996 -8.275 -8.818 1.00 88.81 96 ARG A O 1
ATOM 755 N N . GLU A 1 97 ? 15.954 -7.695 -9.775 1.00 89.88 97 GLU A N 1
ATOM 756 C CA . GLU A 1 97 ? 16.684 -7.274 -8.584 1.00 89.88 97 GLU A CA 1
ATOM 757 C C . GLU A 1 97 ? 15.955 -6.119 -7.892 1.00 89.88 97 GLU A C 1
ATOM 759 O O . GLU A 1 97 ? 15.647 -6.200 -6.708 1.00 89.88 97 GLU A O 1
ATOM 764 N N . TRP A 1 98 ? 15.562 -5.098 -8.661 1.00 88.75 98 TRP A N 1
ATOM 765 C CA . TRP A 1 98 ? 14.788 -3.971 -8.141 1.00 88.75 98 TRP A CA 1
ATOM 766 C C . TRP A 1 98 ? 13.439 -4.429 -7.576 1.00 88.75 98 TRP A C 1
ATOM 768 O O . TRP A 1 98 ? 13.045 -4.045 -6.479 1.00 88.75 98 TRP A O 1
ATOM 778 N N . LYS A 1 99 ? 12.730 -5.316 -8.288 1.00 89.31 99 LYS A N 1
ATOM 779 C CA . LYS A 1 99 ? 11.444 -5.843 -7.815 1.00 89.31 99 LYS A CA 1
ATOM 780 C C . LYS A 1 99 ? 11.594 -6.614 -6.501 1.00 89.31 99 LYS A C 1
ATOM 782 O O . LYS A 1 99 ? 10.729 -6.496 -5.634 1.00 89.31 99 LYS A O 1
ATOM 787 N N . GLU A 1 100 ? 12.640 -7.426 -6.368 1.00 91.31 100 GLU A N 1
ATOM 788 C CA . GLU A 1 100 ? 12.942 -8.168 -5.139 1.00 91.31 100 GLU A CA 1
ATOM 789 C C . GLU A 1 100 ? 13.210 -7.208 -3.971 1.00 91.31 100 GLU A C 1
ATOM 791 O O . GLU A 1 100 ? 12.638 -7.387 -2.897 1.00 91.31 100 GLU A O 1
ATOM 796 N N . GLU A 1 101 ? 13.954 -6.131 -4.215 1.00 92.38 101 GLU A N 1
ATOM 797 C CA . GLU A 1 101 ? 14.272 -5.104 -3.221 1.00 92.38 101 GLU A CA 1
ATOM 798 C C . GLU A 1 101 ? 13.035 -4.331 -2.724 1.00 92.38 101 GLU A C 1
ATOM 800 O O . GLU A 1 101 ? 12.837 -4.116 -1.521 1.00 92.38 101 GLU A O 1
ATOM 805 N N . VAL A 1 102 ? 12.140 -3.954 -3.644 1.00 91.94 102 VAL A N 1
ATOM 806 C CA . VAL A 1 102 ? 10.859 -3.331 -3.284 1.00 91.94 102 VAL A CA 1
ATOM 807 C C . VAL A 1 102 ? 10.007 -4.301 -2.467 1.00 91.94 102 VAL A C 1
ATOM 809 O O . VAL A 1 102 ? 9.430 -3.916 -1.450 1.00 91.94 102 VAL A O 1
ATOM 812 N N . LEU A 1 103 ? 9.936 -5.573 -2.870 1.00 91.81 103 LEU A N 1
ATOM 813 C CA . LEU A 1 103 ? 9.166 -6.584 -2.145 1.00 91.81 103 LEU A CA 1
ATOM 814 C C . LEU A 1 103 ? 9.719 -6.857 -0.743 1.00 91.81 103 LEU A C 1
ATOM 816 O O . LEU A 1 103 ? 8.926 -7.103 0.164 1.00 91.81 103 LEU A O 1
ATOM 820 N N . GLU A 1 104 ? 11.034 -6.796 -0.551 1.00 93.62 104 GLU A N 1
ATOM 821 C CA . GLU A 1 104 ? 11.662 -6.882 0.768 1.00 93.62 104 GLU A CA 1
ATOM 822 C C . GLU A 1 104 ? 11.279 -5.686 1.647 1.00 93.62 104 GLU A C 1
ATOM 824 O O . GLU A 1 104 ? 10.840 -5.860 2.783 1.00 93.62 104 GLU A O 1
ATOM 829 N N . THR A 1 105 ? 11.337 -4.475 1.096 1.00 94.56 105 THR A N 1
ATOM 830 C CA . THR A 1 105 ? 10.939 -3.247 1.803 1.00 94.56 105 THR A CA 1
ATOM 831 C C . THR A 1 105 ? 9.465 -3.304 2.224 1.00 94.56 105 THR A C 1
ATOM 833 O O . THR A 1 105 ? 9.108 -3.022 3.368 1.00 94.56 105 THR A O 1
ATOM 836 N N . VAL A 1 106 ? 8.591 -3.750 1.317 1.00 94.19 106 VAL A N 1
ATOM 837 C CA . VAL A 1 106 ? 7.156 -3.946 1.577 1.00 94.19 106 VAL A CA 1
ATOM 838 C C . VAL A 1 106 ? 6.918 -5.050 2.604 1.00 94.19 106 VAL A C 1
ATOM 840 O O . VAL A 1 106 ? 6.003 -4.940 3.419 1.00 94.19 106 VAL A O 1
ATOM 843 N N . ARG A 1 107 ? 7.740 -6.102 2.612 1.00 95.00 107 ARG A N 1
ATOM 844 C CA . ARG A 1 107 ? 7.651 -7.174 3.606 1.00 95.00 107 ARG A CA 1
ATOM 845 C C . ARG A 1 107 ? 7.871 -6.643 5.022 1.00 95.00 107 ARG A C 1
ATOM 847 O O . ARG A 1 107 ? 7.107 -7.024 5.902 1.00 95.00 107 ARG A O 1
ATOM 854 N N . THR A 1 108 ? 8.812 -5.724 5.232 1.00 94.75 108 THR A N 1
ATOM 855 C CA . THR A 1 108 ? 8.996 -5.050 6.530 1.00 94.75 108 THR A CA 1
ATOM 856 C C . THR A 1 108 ? 7.723 -4.322 6.971 1.00 94.75 108 THR A C 1
ATOM 858 O O . THR A 1 108 ? 7.313 -4.423 8.126 1.00 94.75 108 THR A O 1
ATOM 861 N N . VAL A 1 109 ? 7.025 -3.656 6.043 1.00 95.06 109 VAL A N 1
ATOM 862 C CA . VAL A 1 109 ? 5.727 -3.013 6.325 1.00 95.06 109 VAL A CA 1
ATOM 863 C C . VAL A 1 109 ? 4.653 -4.046 6.676 1.00 95.06 109 VAL A C 1
ATOM 865 O O . VAL A 1 109 ? 3.894 -3.853 7.626 1.00 95.06 109 VAL A O 1
ATOM 868 N N . GLU A 1 110 ? 4.570 -5.155 5.933 1.00 94.00 110 GLU A N 1
ATOM 869 C CA . GLU A 1 110 ? 3.628 -6.242 6.228 1.00 94.00 110 GLU A CA 1
ATOM 870 C C . GLU A 1 110 ? 3.887 -6.868 7.608 1.00 94.00 110 GLU A C 1
ATOM 872 O O . GLU A 1 110 ? 2.936 -7.189 8.326 1.00 94.00 110 GLU A O 1
ATOM 877 N N . GLU A 1 111 ? 5.155 -7.045 7.981 1.00 93.44 111 GLU A N 1
ATOM 878 C CA . GLU A 1 111 ? 5.575 -7.584 9.275 1.00 93.44 111 GLU A CA 1
ATOM 879 C C . GLU A 1 111 ? 5.241 -6.614 10.413 1.00 93.44 111 GLU A C 1
ATOM 881 O O . GLU A 1 111 ? 4.591 -7.036 11.372 1.00 93.44 111 GLU A O 1
ATOM 886 N N . PHE A 1 112 ? 5.545 -5.320 10.257 1.00 93.44 112 PHE A N 1
ATOM 887 C CA . PHE A 1 112 ? 5.117 -4.262 11.180 1.00 93.44 112 PHE A CA 1
ATOM 888 C C . PHE A 1 112 ? 3.602 -4.307 11.416 1.00 93.44 112 PHE A C 1
ATOM 890 O O . PHE A 1 112 ? 3.147 -4.405 12.554 1.00 93.44 112 PHE A O 1
ATOM 897 N N . LEU A 1 113 ? 2.804 -4.316 10.344 1.00 92.44 113 LEU A N 1
ATOM 898 C CA . LEU A 1 113 ? 1.344 -4.328 10.451 1.00 92.44 113 LEU A CA 1
ATOM 899 C C . LEU A 1 113 ? 0.811 -5.570 11.178 1.00 92.44 113 LEU A C 1
ATOM 901 O O . LEU A 1 113 ? -0.203 -5.479 11.866 1.00 92.44 113 LEU A O 1
ATOM 905 N N . ARG A 1 114 ? 1.454 -6.734 11.018 1.00 88.19 114 ARG A N 1
ATOM 906 C CA . ARG A 1 114 ? 1.014 -7.994 11.641 1.00 88.19 114 ARG A CA 1
ATOM 907 C C . ARG A 1 114 ? 1.446 -8.137 13.096 1.00 88.19 114 ARG A C 1
ATOM 909 O O . ARG A 1 114 ? 0.707 -8.739 13.872 1.00 88.19 114 ARG A O 1
ATOM 916 N N . GLN A 1 115 ? 2.643 -7.669 13.438 1.00 83.88 115 GLN A N 1
ATOM 917 C CA . GLN A 1 115 ? 3.211 -7.819 14.779 1.00 83.88 115 GLN A CA 1
ATOM 918 C C . GLN A 1 115 ? 2.721 -6.732 15.738 1.00 83.88 115 GLN A C 1
ATOM 920 O O . GLN A 1 115 ? 2.588 -6.984 16.936 1.00 83.88 115 GLN A O 1
ATOM 925 N N . GLU A 1 116 ? 2.425 -5.538 15.224 1.00 80.88 116 GLU A N 1
ATOM 926 C CA . GLU A 1 116 ? 1.988 -4.420 16.048 1.00 80.88 116 GLU A CA 1
ATOM 927 C C . GLU A 1 116 ? 0.583 -4.667 16.618 1.00 80.88 116 GLU A C 1
ATOM 929 O O . GLU A 1 116 ? -0.389 -4.917 15.898 1.00 80.88 116 GLU A O 1
ATOM 934 N N . ASN A 1 117 ? 0.464 -4.560 17.943 1.00 74.94 117 ASN A N 1
ATOM 935 C CA . ASN A 1 117 ? -0.829 -4.586 18.610 1.00 74.94 117 ASN A CA 1
ATOM 936 C C . ASN A 1 117 ? -1.334 -3.147 18.759 1.00 74.94 117 ASN A C 1
ATOM 938 O O . ASN A 1 117 ? -0.876 -2.370 19.605 1.00 74.94 117 ASN A O 1
ATOM 942 N N . PHE A 1 118 ? -2.281 -2.775 17.904 1.00 79.06 118 PHE A N 1
ATOM 943 C CA . PHE A 1 118 ? -2.830 -1.431 17.881 1.00 79.06 118 PHE A CA 1
ATOM 944 C C . PHE A 1 118 ? -3.8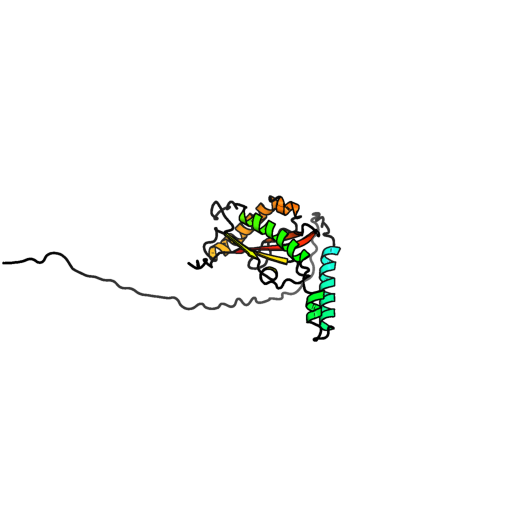31 -1.284 19.032 1.00 79.06 118 PHE A C 1
ATOM 946 O O . PHE A 1 118 ? -4.957 -1.773 18.969 1.00 79.06 118 PHE A O 1
ATOM 953 N N . HIS A 1 119 ? -3.433 -0.614 20.112 1.00 72.75 119 HIS A N 1
ATOM 954 C CA . HIS A 1 119 ? -4.355 -0.339 21.212 1.00 72.75 119 HIS A CA 1
ATOM 955 C C . HIS A 1 119 ? -5.422 0.658 20.760 1.00 72.75 119 HIS A C 1
ATOM 957 O O . HIS A 1 119 ? -5.111 1.802 20.424 1.00 72.75 119 HIS A O 1
ATOM 963 N N . GLY A 1 120 ? -6.678 0.211 20.725 1.00 62.25 120 GLY A N 1
ATOM 964 C CA . GLY A 1 120 ? -7.788 1.030 20.259 1.00 62.25 120 GLY A CA 1
ATOM 965 C C . GLY A 1 120 ? -7.997 2.253 21.149 1.00 62.25 120 GLY A C 1
ATOM 966 O O . GLY A 1 120 ? -8.078 2.149 22.373 1.00 62.25 120 GLY A O 1
ATOM 967 N N . GLU A 1 121 ? -8.127 3.425 20.533 1.00 64.44 121 GLU A N 1
ATOM 968 C CA . GLU A 1 121 ? -8.601 4.635 21.203 1.00 64.44 121 GLU A CA 1
ATOM 969 C C . GLU A 1 121 ? -10.118 4.782 20.973 1.00 64.44 121 GLU A C 1
ATOM 971 O O . GLU A 1 121 ? -10.611 4.452 19.8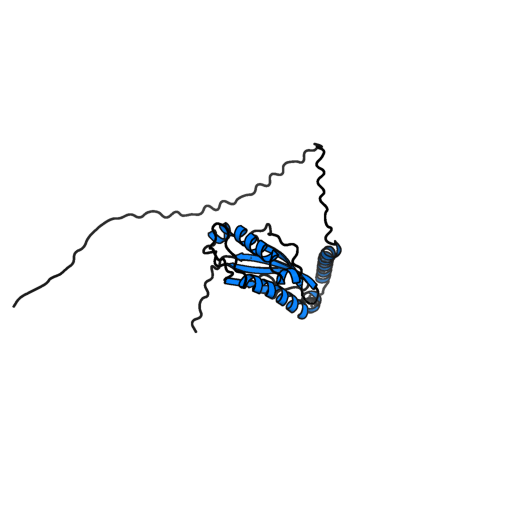96 1.00 64.44 121 GLU A O 1
ATOM 976 N N . ARG A 1 122 ? -10.854 5.255 21.994 1.00 57.38 122 ARG A N 1
ATOM 977 C CA . ARG A 1 122 ? -12.291 5.635 21.990 1.00 57.38 122 ARG A CA 1
ATOM 978 C C . ARG A 1 122 ? -13.170 4.992 20.896 1.00 57.38 122 ARG A C 1
ATOM 980 O O . ARG A 1 122 ? -13.256 5.485 19.774 1.00 57.38 122 ARG A O 1
ATOM 987 N N . GLY A 1 123 ? -13.952 3.982 21.280 1.00 60.19 123 GLY A N 1
ATOM 988 C CA . GLY A 1 123 ? -14.980 3.374 20.421 1.00 60.19 123 GLY A CA 1
ATOM 989 C C . GLY A 1 123 ? -14.483 2.226 19.540 1.00 60.19 123 GLY A C 1
ATOM 990 O O . GLY A 1 123 ? -15.291 1.632 18.839 1.00 60.19 123 GLY A O 1
ATOM 991 N N . LEU A 1 124 ? -13.191 1.896 19.606 1.00 69.56 124 LEU A N 1
ATOM 992 C CA . LEU A 1 124 ? -12.618 0.665 19.066 1.00 69.56 124 LEU A CA 1
ATOM 993 C C . LEU A 1 124 ? -12.390 -0.370 20.187 1.00 69.56 124 LEU A C 1
ATOM 995 O O . LEU A 1 124 ? -12.238 0.020 21.350 1.00 69.56 124 LEU A O 1
ATOM 999 N N . PRO A 1 125 ? -12.341 -1.676 19.861 1.00 72.56 125 PRO A N 1
ATOM 1000 C CA . PRO A 1 125 ? -11.901 -2.712 20.792 1.00 72.56 125 PRO A CA 1
ATOM 1001 C C . PRO A 1 125 ? -10.520 -2.397 21.378 1.00 72.56 125 PRO A C 1
ATOM 1003 O O . PRO A 1 125 ? -9.690 -1.769 20.722 1.00 72.56 125 PRO A O 1
ATOM 1006 N N . ARG A 1 126 ? -10.264 -2.866 22.606 1.00 70.06 126 ARG A N 1
ATOM 1007 C CA . ARG A 1 126 ? -9.015 -2.593 23.342 1.00 70.06 126 ARG A CA 1
ATOM 1008 C C . ARG A 1 126 ? -7.763 -3.022 22.568 1.00 70.06 126 ARG A C 1
ATOM 1010 O O . ARG A 1 126 ? -6.758 -2.319 22.621 1.00 70.06 126 ARG A O 1
ATOM 1017 N N . ASP A 1 127 ? -7.870 -4.115 21.817 1.00 79.44 127 ASP A N 1
ATOM 1018 C CA . ASP A 1 127 ? -6.819 -4.640 20.952 1.00 79.44 127 ASP A CA 1
ATOM 1019 C C . ASP A 1 127 ? -7.332 -4.732 19.513 1.00 79.44 127 ASP A C 1
ATOM 1021 O O . ASP A 1 127 ? -8.238 -5.507 19.193 1.00 79.44 127 ASP A O 1
ATOM 1025 N N . VAL A 1 128 ? -6.754 -3.912 18.640 1.00 84.81 128 VAL A N 1
ATOM 1026 C CA . VAL A 1 128 ? -6.981 -3.939 17.199 1.00 84.81 128 VAL A CA 1
ATOM 1027 C C . VAL A 1 128 ? -5.808 -4.671 16.559 1.00 84.81 128 VAL A C 1
ATOM 1029 O O . VAL A 1 128 ? -4.653 -4.285 16.721 1.00 84.81 128 VAL A O 1
ATOM 1032 N N . ARG A 1 129 ? -6.103 -5.744 15.824 1.00 88.62 129 ARG A N 1
ATOM 1033 C CA . ARG A 1 129 ? -5.095 -6.553 15.134 1.00 88.62 129 ARG A CA 1
ATOM 1034 C C . ARG A 1 129 ? -5.331 -6.534 13.639 1.00 88.62 129 ARG A C 1
ATOM 1036 O O . ARG A 1 129 ? -6.478 -6.543 13.186 1.00 88.62 129 ARG A O 1
ATOM 1043 N N . VAL A 1 130 ? -4.250 -6.579 12.873 1.00 91.38 130 VAL A N 1
ATOM 1044 C CA . VAL A 1 130 ? -4.328 -6.799 11.430 1.00 91.38 130 VAL A CA 1
ATOM 1045 C C . VAL A 1 130 ? -4.455 -8.299 11.182 1.00 91.38 130 VAL A C 1
ATOM 1047 O O . VAL A 1 130 ? -3.566 -9.087 11.483 1.00 91.38 130 VAL A O 1
ATOM 1050 N N . LEU A 1 131 ? -5.602 -8.704 10.647 1.00 90.44 131 LEU A N 1
ATOM 1051 C CA . LEU A 1 131 ? -5.935 -10.090 10.327 1.00 90.44 131 LEU A CA 1
ATOM 1052 C C . LEU A 1 131 ? -5.234 -10.576 9.059 1.00 90.44 131 LEU A C 1
ATOM 1054 O O . LEU A 1 131 ? -4.916 -11.758 8.935 1.00 90.44 131 LEU A O 1
ATOM 1058 N N . LYS A 1 132 ? -5.081 -9.688 8.074 1.00 91.31 132 LYS A N 1
ATOM 1059 C CA . LYS A 1 132 ? -4.479 -9.995 6.776 1.00 91.31 132 LYS A CA 1
ATOM 1060 C C . LYS A 1 132 ? -4.002 -8.708 6.117 1.00 91.31 132 LYS A C 1
ATOM 1062 O O . LYS A 1 132 ? -4.693 -7.701 6.187 1.00 91.31 132 LYS A O 1
ATOM 1067 N N . VAL A 1 133 ? -2.865 -8.772 5.435 1.00 93.50 133 VAL A N 1
ATOM 1068 C CA . VAL A 1 133 ? -2.395 -7.713 4.534 1.00 93.50 133 VAL A CA 1
ATOM 1069 C C . VAL A 1 133 ? -2.356 -8.287 3.126 1.00 93.50 133 VAL A C 1
ATOM 1071 O O . VAL A 1 133 ? -1.946 -9.438 2.949 1.00 93.50 133 VAL A O 1
ATOM 1074 N N . VAL A 1 134 ? -2.839 -7.528 2.148 1.00 92.75 134 VAL A N 1
ATOM 1075 C CA . VAL A 1 134 ? -2.856 -7.912 0.734 1.00 92.75 134 VAL A CA 1
ATOM 1076 C C . VAL A 1 134 ? -2.237 -6.798 -0.091 1.00 92.75 134 VAL A C 1
ATOM 1078 O O . VAL A 1 134 ? -2.656 -5.651 0.021 1.00 92.75 134 VAL A O 1
ATOM 1081 N N . LYS A 1 135 ? -1.275 -7.153 -0.941 1.00 93.38 135 LYS A N 1
ATOM 1082 C CA . LYS A 1 135 ? -0.756 -6.275 -1.991 1.00 93.38 135 LYS A CA 1
ATOM 1083 C C . LYS A 1 135 ? -1.786 -6.169 -3.106 1.00 93.38 135 LYS A C 1
ATOM 1085 O O . LYS A 1 135 ? -2.229 -7.194 -3.622 1.00 93.38 135 LYS A O 1
ATOM 1090 N N . VAL A 1 136 ? -2.162 -4.951 -3.455 1.00 89.94 136 VAL A N 1
ATOM 1091 C CA . VAL A 1 136 ? -3.096 -4.655 -4.544 1.00 89.94 136 VAL A CA 1
ATOM 1092 C C . VAL A 1 136 ? -2.404 -3.787 -5.598 1.00 89.94 136 VAL A C 1
ATOM 1094 O O . VAL A 1 136 ? -1.182 -3.614 -5.568 1.00 89.94 136 VAL A O 1
ATOM 1097 N N . GLY A 1 137 ? -3.156 -3.338 -6.598 1.00 87.31 137 GLY A N 1
ATOM 1098 C CA . GLY A 1 137 ? -2.613 -2.548 -7.697 1.00 87.31 137 GLY A CA 1
ATOM 1099 C C . GLY A 1 137 ? -1.651 -3.338 -8.588 1.00 87.31 137 GLY A C 1
ATOM 1100 O O . GLY A 1 137 ? -1.757 -4.559 -8.747 1.00 87.31 137 GLY A O 1
ATOM 1101 N N . SER A 1 138 ? -0.699 -2.627 -9.188 1.00 85.69 138 SER A N 1
ATOM 1102 C CA . SER A 1 138 ? 0.272 -3.184 -10.139 1.00 85.69 138 SER A CA 1
ATOM 1103 C C . SER A 1 138 ? 1.128 -4.299 -9.525 1.00 85.69 138 SER A C 1
ATOM 1105 O O . SER A 1 138 ? 1.337 -5.339 -10.155 1.00 85.69 138 SER A O 1
ATOM 1107 N N . PHE A 1 139 ? 1.560 -4.124 -8.274 1.00 85.88 139 PHE A N 1
ATOM 1108 C CA . PHE A 1 139 ? 2.352 -5.104 -7.528 1.00 85.88 139 PHE A CA 1
ATOM 1109 C C . PHE A 1 139 ? 1.563 -6.363 -7.169 1.00 85.88 139 PHE A C 1
ATOM 1111 O O . PHE A 1 139 ? 2.128 -7.457 -7.206 1.00 85.88 139 PHE A O 1
ATOM 1118 N N . GLY A 1 140 ? 0.269 -6.235 -6.862 1.00 81.62 140 GLY A N 1
ATOM 1119 C CA . GLY A 1 140 ? -0.613 -7.382 -6.627 1.00 81.62 140 GLY A CA 1
ATOM 1120 C C . GLY A 1 140 ? -0.923 -8.173 -7.901 1.00 81.62 140 GLY A C 1
ATOM 1121 O O . GLY A 1 140 ? -0.961 -9.401 -7.871 1.00 81.62 140 GLY A O 1
ATOM 1122 N N . ASN A 1 141 ? -1.088 -7.475 -9.027 1.00 85.94 141 ASN A N 1
ATOM 1123 C CA . ASN A 1 141 ? -1.510 -8.071 -10.299 1.00 85.94 141 ASN A CA 1
ATOM 1124 C C . ASN A 1 141 ? -0.349 -8.534 -11.192 1.00 85.94 141 ASN A C 1
ATOM 1126 O O . ASN A 1 141 ? -0.579 -9.175 -12.214 1.00 85.94 141 ASN A O 1
ATOM 1130 N N . GLY A 1 142 ? 0.896 -8.201 -10.840 1.00 82.38 142 GLY A N 1
ATOM 1131 C CA . GLY A 1 142 ? 2.071 -8.532 -11.649 1.00 82.38 142 GLY A CA 1
ATOM 1132 C C . GLY A 1 142 ? 2.256 -7.643 -12.883 1.00 82.38 142 GLY A C 1
ATOM 1133 O O . GLY A 1 142 ? 2.993 -8.017 -13.789 1.00 82.38 142 GLY A O 1
ATOM 1134 N N . THR A 1 143 ? 1.630 -6.465 -12.911 1.00 84.94 143 THR A N 1
ATOM 1135 C CA . THR A 1 143 ? 1.691 -5.492 -14.017 1.00 84.94 143 THR A CA 1
ATOM 1136 C C . THR A 1 143 ? 2.554 -4.275 -13.669 1.00 84.94 143 THR A C 1
ATOM 1138 O O . THR A 1 143 ? 2.266 -3.158 -14.095 1.00 84.94 143 THR A O 1
ATOM 1141 N N . VAL A 1 144 ? 3.568 -4.466 -12.821 1.00 87.06 144 VAL A N 1
ATOM 1142 C CA . VAL A 1 144 ? 4.495 -3.405 -12.398 1.00 87.06 144 VAL A CA 1
ATOM 1143 C C . VAL A 1 144 ? 5.317 -2.941 -13.593 1.00 87.06 144 VAL A C 1
ATOM 1145 O O . VAL A 1 144 ? 5.873 -3.773 -14.311 1.00 87.06 144 VAL A O 1
ATOM 1148 N N . LEU A 1 145 ? 5.401 -1.625 -13.785 1.00 87.81 145 LEU A N 1
ATOM 1149 C CA . LEU A 1 145 ? 6.291 -1.008 -14.763 1.00 87.81 145 LEU A CA 1
ATOM 1150 C C . LEU A 1 145 ? 7.559 -0.508 -14.072 1.00 87.81 145 LEU A C 1
ATOM 1152 O O . LEU A 1 145 ? 7.551 -0.210 -12.881 1.00 87.81 145 LEU A O 1
ATOM 1156 N N . ARG A 1 146 ? 8.634 -0.342 -14.839 1.00 83.12 146 ARG A N 1
ATOM 1157 C CA . ARG A 1 146 ? 9.919 0.184 -14.364 1.00 83.12 146 ARG A CA 1
ATOM 1158 C C . ARG A 1 146 ? 9.810 1.555 -13.687 1.00 83.12 146 ARG A C 1
ATOM 1160 O O . ARG A 1 146 ? 10.595 1.851 -12.799 1.00 83.12 146 ARG A O 1
ATOM 1167 N N . SER A 1 147 ? 8.861 2.394 -14.101 1.00 81.88 147 SER A N 1
ATOM 1168 C CA . SER A 1 147 ? 8.631 3.712 -13.496 1.00 81.88 147 SER A CA 1
ATOM 1169 C C . SER A 1 147 ? 7.644 3.698 -12.326 1.00 81.88 147 SER A C 1
ATOM 1171 O O . SER A 1 147 ? 7.420 4.739 -11.712 1.00 81.88 147 SER A O 1
ATOM 1173 N N . THR A 1 148 ? 7.023 2.554 -12.022 1.00 83.75 148 THR A N 1
ATOM 1174 C CA . THR A 1 148 ? 6.029 2.445 -10.953 1.00 83.75 148 THR A CA 1
ATOM 1175 C C . THR A 1 148 ? 6.717 2.244 -9.615 1.00 83.75 148 THR A C 1
ATOM 1177 O O . THR A 1 148 ? 7.116 1.134 -9.301 1.00 83.75 148 THR A O 1
ATOM 1180 N N . THR A 1 149 ? 6.793 3.282 -8.794 1.00 86.12 149 THR A N 1
ATOM 1181 C CA . THR A 1 149 ? 7.337 3.194 -7.428 1.00 86.12 149 THR A CA 1
ATOM 1182 C C . THR A 1 149 ? 6.250 3.100 -6.356 1.00 86.12 149 THR A C 1
ATOM 1184 O O . THR A 1 149 ? 6.559 3.020 -5.168 1.00 86.12 149 THR A O 1
ATOM 1187 N N . ASP A 1 150 ? 4.980 3.092 -6.769 1.00 90.81 150 ASP A N 1
ATOM 1188 C CA . ASP A 1 150 ? 3.825 3.066 -5.878 1.00 90.81 150 ASP A CA 1
ATOM 1189 C C . ASP A 1 150 ? 3.383 1.630 -5.563 1.00 90.81 150 ASP A C 1
ATOM 1191 O O . ASP A 1 150 ? 3.099 0.829 -6.459 1.00 90.81 150 ASP A O 1
ATOM 1195 N N . VAL A 1 151 ? 3.279 1.318 -4.272 1.00 92.88 151 VAL A N 1
ATOM 1196 C CA . VAL A 1 151 ? 2.784 0.048 -3.741 1.00 92.88 151 VAL A CA 1
ATOM 1197 C C . VAL A 1 151 ? 1.520 0.296 -2.931 1.00 92.88 151 VAL A C 1
ATOM 1199 O O . VAL A 1 151 ? 1.495 1.106 -2.006 1.00 92.88 151 VAL A O 1
ATOM 1202 N N . GLU A 1 152 ? 0.472 -0.462 -3.227 1.00 93.38 152 GLU A N 1
ATOM 1203 C CA . GLU A 1 152 ? -0.797 -0.384 -2.512 1.00 93.38 152 GLU A CA 1
ATOM 1204 C C . GLU A 1 152 ? -1.003 -1.630 -1.645 1.00 93.38 152 GLU A C 1
ATOM 1206 O O . GLU A 1 152 ? -0.891 -2.770 -2.107 1.00 93.38 152 GLU A O 1
ATOM 1211 N N . LEU A 1 153 ? -1.330 -1.412 -0.375 1.00 95.19 153 LEU A N 1
ATOM 1212 C CA . LEU A 1 153 ? -1.577 -2.441 0.624 1.00 95.19 153 LEU A CA 1
ATOM 1213 C C . LEU A 1 153 ? -2.979 -2.272 1.204 1.00 95.19 153 LEU A C 1
ATOM 1215 O O . LEU A 1 153 ? -3.348 -1.201 1.676 1.00 95.19 153 LEU A O 1
ATOM 1219 N N . VAL A 1 154 ? -3.743 -3.359 1.252 1.00 94.44 154 VAL A N 1
ATOM 1220 C CA . VAL A 1 154 ? -5.011 -3.427 1.983 1.00 94.44 154 VAL A CA 1
ATOM 1221 C C . VAL A 1 154 ? -4.792 -4.195 3.277 1.00 94.44 154 VAL A C 1
ATOM 1223 O O . VAL A 1 154 ? -4.431 -5.376 3.255 1.00 94.44 154 VAL A O 1
ATOM 1226 N N . ALA A 1 155 ? -5.016 -3.531 4.409 1.00 94.38 155 ALA A N 1
ATOM 1227 C CA . ALA A 1 155 ? -4.913 -4.116 5.738 1.00 94.38 155 ALA A CA 1
ATOM 1228 C C . ALA A 1 155 ? -6.313 -4.429 6.276 1.00 94.38 155 ALA A C 1
ATOM 1230 O O . ALA A 1 155 ? -7.110 -3.535 6.546 1.00 94.38 155 ALA A O 1
ATOM 1231 N N . PHE A 1 156 ? -6.616 -5.709 6.460 1.00 93.44 156 PHE A N 1
ATOM 1232 C CA . PHE A 1 156 ? -7.866 -6.158 7.060 1.00 93.44 156 PHE A CA 1
ATOM 1233 C C . PHE A 1 156 ? -7.745 -6.154 8.577 1.00 93.44 156 PHE A C 1
ATOM 1235 O O . PHE A 1 156 ? -6.920 -6.894 9.112 1.00 93.44 156 PHE A O 1
ATOM 1242 N N . LEU A 1 157 ? -8.567 -5.374 9.277 1.00 90.62 157 LEU A N 1
ATOM 1243 C CA . LEU A 1 157 ? -8.483 -5.246 10.736 1.00 90.62 157 LEU A CA 1
ATOM 1244 C C . LEU A 1 157 ? -9.587 -6.013 11.459 1.00 90.62 157 LEU A C 1
ATOM 1246 O O . LEU A 1 157 ? -10.704 -6.150 10.968 1.00 90.62 157 LEU A O 1
ATOM 1250 N N . SER A 1 158 ? -9.274 -6.481 12.668 1.00 89.19 158 SER A N 1
ATOM 1251 C CA . SER A 1 158 ? -10.203 -7.211 13.535 1.00 89.19 158 SER A CA 1
ATOM 1252 C C . SER A 1 158 ? -11.282 -6.338 14.166 1.00 89.19 158 SER A C 1
ATOM 1254 O O . SER A 1 158 ? -12.204 -6.868 14.773 1.00 89.19 158 SER A O 1
ATOM 1256 N N . CYS A 1 159 ? -11.144 -5.015 14.094 1.00 87.25 159 CYS A N 1
ATOM 1257 C CA . CYS A 1 159 ? -12.072 -4.076 14.715 1.00 87.25 159 CYS A CA 1
ATOM 1258 C C . CYS A 1 159 ? -13.277 -3.715 13.844 1.00 87.25 159 CYS A C 1
ATOM 1260 O O . CYS A 1 159 ? -14.188 -3.063 14.346 1.00 87.25 159 CYS A O 1
ATOM 1262 N N . PHE A 1 160 ? -13.281 -4.115 12.573 1.00 89.62 160 PHE A N 1
ATOM 1263 C CA . PHE A 1 160 ? -14.406 -3.894 11.678 1.00 89.62 160 PHE A CA 1
ATOM 1264 C C . PHE A 1 160 ? -15.264 -5.156 11.610 1.00 89.62 160 PHE A C 1
ATOM 1266 O O . PHE A 1 160 ? -14.776 -6.221 11.231 1.00 89.62 160 PHE A O 1
ATOM 1273 N N . HIS A 1 161 ? -16.548 -5.027 11.936 1.00 87.94 161 HIS A N 1
ATOM 1274 C CA . HIS A 1 161 ? -17.543 -6.100 11.821 1.00 87.94 161 HIS A CA 1
ATOM 1275 C C . HIS A 1 161 ? -18.579 -5.814 10.726 1.00 87.94 161 HIS A C 1
ATOM 1277 O O . HIS A 1 161 ? -19.395 -6.673 10.397 1.00 87.94 161 HIS A O 1
ATOM 1283 N N . SER A 1 162 ? -18.561 -4.607 10.155 1.00 88.75 162 SER A N 1
ATOM 1284 C CA . SER A 1 162 ? -19.413 -4.202 9.038 1.00 88.75 162 SER A CA 1
ATOM 1285 C C . SER A 1 162 ? -18.761 -3.085 8.220 1.00 88.75 162 SER A C 1
ATOM 1287 O O . SER A 1 162 ? -17.902 -2.356 8.718 1.00 88.75 162 SER A O 1
ATOM 1289 N N . PHE A 1 163 ? -19.236 -2.882 6.987 1.00 89.69 163 PHE A N 1
ATOM 1290 C CA . PHE A 1 163 ? -18.836 -1.738 6.156 1.00 89.69 163 PHE A CA 1
ATOM 1291 C C . PHE A 1 163 ? -19.174 -0.383 6.802 1.00 89.69 163 PHE A C 1
ATOM 1293 O O . PHE A 1 163 ? -18.483 0.609 6.582 1.00 89.69 163 PHE A O 1
ATOM 1300 N N . GLN A 1 164 ? -20.226 -0.327 7.626 1.00 89.12 164 GLN A N 1
ATOM 1301 C CA . GLN A 1 164 ? -20.590 0.893 8.347 1.00 89.12 164 GLN A CA 1
ATOM 1302 C C . GLN A 1 164 ? -19.587 1.208 9.465 1.00 89.12 164 GLN A C 1
ATOM 1304 O O . GLN A 1 164 ? -19.258 2.375 9.681 1.00 89.12 164 GLN A O 1
ATOM 1309 N N . GLU A 1 165 ? -19.092 0.187 10.168 1.00 87.38 165 GLU A N 1
ATOM 1310 C CA . GLU A 1 165 ? -18.035 0.360 11.169 1.00 87.38 165 GLU A CA 1
ATOM 1311 C C . GLU A 1 165 ? -16.713 0.775 10.535 1.00 87.38 165 GLU A C 1
ATOM 1313 O O . GLU A 1 165 ? -16.057 1.665 11.076 1.00 87.38 165 GLU A O 1
ATOM 1318 N N . GLU A 1 166 ? -16.360 0.194 9.384 1.00 89.12 166 GLU A N 1
ATOM 1319 C CA . GLU A 1 166 ? -15.211 0.634 8.588 1.00 89.12 166 GLU A CA 1
ATOM 1320 C C . GLU A 1 166 ? -15.326 2.129 8.296 1.00 89.12 166 GLU A C 1
ATOM 1322 O O . GLU A 1 166 ? -14.502 2.893 8.779 1.00 89.12 166 GLU A O 1
ATOM 1327 N N . ALA A 1 167 ? -16.406 2.582 7.649 1.00 88.44 167 ALA A N 1
ATOM 1328 C CA . ALA A 1 167 ? -16.593 3.995 7.315 1.00 88.44 167 ALA A CA 1
ATOM 1329 C C . ALA A 1 167 ? -16.566 4.927 8.544 1.00 88.44 167 ALA A C 1
ATOM 1331 O O . ALA A 1 167 ? -16.024 6.033 8.484 1.00 88.44 167 ALA A O 1
ATOM 1332 N N . LYS A 1 168 ? -17.132 4.488 9.676 1.00 88.75 168 LYS A N 1
ATOM 1333 C CA . LYS A 1 168 ? -17.193 5.274 10.918 1.00 88.75 168 LYS A CA 1
ATOM 1334 C C . LYS A 1 168 ? -15.835 5.390 11.610 1.00 88.75 168 LYS A C 1
ATOM 1336 O O . LYS A 1 168 ? -15.506 6.455 12.131 1.00 88.75 168 LYS A O 1
ATOM 1341 N N . HIS A 1 169 ? -15.069 4.304 11.655 1.00 88.38 169 HIS A N 1
ATOM 1342 C CA . HIS A 1 169 ? -13.814 4.224 12.405 1.00 88.38 169 HIS A CA 1
ATOM 1343 C C . HIS A 1 169 ? -12.565 4.336 11.522 1.00 88.38 169 HIS A C 1
ATOM 1345 O O . HIS A 1 169 ? -11.455 4.370 12.054 1.00 88.38 169 HIS A O 1
ATOM 1351 N N . HIS A 1 170 ? -12.739 4.474 10.206 1.00 89.88 170 HIS A N 1
ATOM 1352 C CA . HIS A 1 170 ? -11.684 4.543 9.193 1.00 89.88 170 HIS A CA 1
ATOM 1353 C C . HIS A 1 170 ? -10.548 5.491 9.574 1.00 89.88 170 HIS A C 1
ATOM 1355 O O . HIS A 1 170 ? -9.391 5.098 9.704 1.00 89.88 170 HIS A O 1
ATOM 1361 N N . HIS A 1 171 ? -10.895 6.749 9.854 1.00 89.50 171 HIS A N 1
ATOM 1362 C CA . HIS A 1 171 ? -9.929 7.792 10.193 1.00 89.50 171 HIS A CA 1
ATOM 1363 C C . HIS A 1 171 ? -9.263 7.562 11.554 1.00 89.50 171 HIS A C 1
ATOM 1365 O O . HIS A 1 171 ? -8.101 7.922 11.739 1.00 89.50 171 HIS A O 1
ATOM 1371 N N . THR A 1 172 ? -9.974 6.958 12.510 1.00 90.06 172 THR A N 1
ATOM 1372 C CA . THR A 1 172 ? -9.404 6.601 13.816 1.00 90.06 172 THR A CA 1
ATOM 1373 C C . THR A 1 172 ? -8.335 5.527 13.654 1.00 90.06 172 THR A C 1
ATOM 1375 O O . THR A 1 172 ? -7.256 5.649 14.229 1.00 90.06 172 THR A O 1
ATOM 1378 N N . VAL A 1 173 ? -8.603 4.512 12.829 1.00 90.56 173 VAL A N 1
ATOM 1379 C CA . VAL A 1 173 ? -7.641 3.448 12.524 1.00 90.56 173 VAL A CA 1
ATOM 1380 C C . VAL A 1 173 ? -6.439 3.993 11.755 1.00 90.56 173 VAL A C 1
ATOM 1382 O O . VAL A 1 173 ? -5.309 3.696 12.131 1.00 90.56 173 VAL A O 1
ATOM 1385 N N . LEU A 1 174 ? -6.650 4.844 10.747 1.00 92.00 174 LEU A N 1
ATOM 1386 C CA . LEU A 1 174 ? -5.551 5.483 10.014 1.00 92.00 174 LEU A CA 1
ATOM 1387 C C . LEU A 1 174 ? -4.608 6.254 10.947 1.00 92.00 174 LEU A C 1
ATOM 1389 O O . LEU A 1 174 ? -3.397 6.063 10.886 1.00 92.00 174 LEU A O 1
ATOM 1393 N N . ARG A 1 175 ? -5.152 7.068 11.862 1.00 90.31 175 ARG A N 1
ATOM 1394 C CA . ARG A 1 175 ? -4.351 7.804 12.858 1.00 90.31 175 ARG A CA 1
ATOM 1395 C C . ARG A 1 175 ? -3.607 6.879 13.815 1.00 90.31 175 ARG A C 1
ATOM 1397 O O . ARG A 1 175 ? -2.489 7.187 14.218 1.00 90.31 175 ARG A O 1
ATOM 1404 N N . LEU A 1 176 ? -4.218 5.758 14.187 1.00 90.94 176 LEU A N 1
ATOM 1405 C CA . LEU A 1 176 ? -3.606 4.770 15.070 1.00 90.94 176 LEU A CA 1
ATOM 1406 C C . LEU A 1 176 ? -2.400 4.097 14.401 1.00 90.94 176 LEU A C 1
ATOM 1408 O O . LEU A 1 176 ? -1.338 4.009 15.018 1.00 90.94 176 LEU A O 1
ATOM 1412 N N . ILE A 1 177 ? -2.540 3.698 13.133 1.00 91.81 177 ILE A N 1
ATOM 1413 C CA . ILE A 1 177 ? -1.435 3.151 12.333 1.00 91.81 177 ILE A CA 1
ATOM 1414 C C . ILE A 1 177 ? -0.345 4.213 12.161 1.00 91.81 177 ILE A C 1
ATOM 1416 O O . ILE A 1 177 ? 0.811 3.952 12.481 1.00 91.81 177 ILE A O 1
ATOM 1420 N N . GLN A 1 178 ? -0.719 5.434 11.763 1.00 92.56 178 GLN A N 1
ATOM 1421 C CA . GLN A 1 178 ? 0.202 6.561 11.595 1.00 92.56 178 GLN A CA 1
ATOM 1422 C C . GLN A 1 178 ? 1.045 6.813 12.851 1.00 92.56 178 GLN A C 1
ATOM 1424 O O . GLN A 1 178 ? 2.265 6.925 12.779 1.00 92.56 178 GLN A O 1
ATOM 1429 N N . LYS A 1 179 ? 0.399 6.869 14.021 1.00 91.12 179 LYS A N 1
ATOM 1430 C CA . LYS A 1 179 ? 1.072 7.075 15.307 1.00 91.12 179 LYS A CA 1
ATOM 1431 C C . LYS A 1 179 ? 2.083 5.970 15.589 1.00 91.12 179 LYS A C 1
ATOM 1433 O O . LYS A 1 179 ? 3.173 6.271 16.052 1.00 91.12 179 LYS A O 1
ATOM 1438 N N . LYS A 1 180 ? 1.736 4.710 15.318 1.00 91.06 180 LYS A N 1
ATOM 1439 C CA . LYS A 1 180 ? 2.628 3.566 15.546 1.00 91.06 180 LYS A CA 1
ATOM 1440 C C . LYS A 1 180 ? 3.812 3.532 14.587 1.00 91.06 180 LYS A C 1
ATOM 1442 O O . LYS A 1 180 ? 4.909 3.203 15.022 1.00 91.06 180 LYS A O 1
ATOM 1447 N N . MET A 1 181 ? 3.626 3.951 13.338 1.00 92.38 181 MET A N 1
ATOM 1448 C CA . MET A 1 181 ? 4.720 4.024 12.368 1.00 92.38 181 MET A CA 1
ATOM 1449 C C . MET A 1 181 ? 5.855 4.951 12.820 1.00 92.38 181 MET A C 1
ATOM 1451 O O . MET A 1 181 ? 7.015 4.606 12.634 1.00 92.38 181 MET A O 1
ATOM 1455 N N . PHE A 1 182 ? 5.546 6.066 13.494 1.00 89.56 182 PHE A N 1
ATOM 1456 C CA . PHE A 1 182 ? 6.568 6.964 14.052 1.00 89.56 182 PHE A CA 1
ATOM 1457 C C . PHE A 1 182 ? 7.430 6.340 15.161 1.00 89.56 182 PHE A C 1
ATOM 1459 O O . PHE A 1 182 ? 8.481 6.887 15.482 1.00 89.56 182 PHE A O 1
ATOM 1466 N N . TYR A 1 183 ? 6.999 5.226 15.757 1.00 89.69 183 TYR A N 1
ATOM 1467 C CA . TYR A 1 183 ? 7.741 4.523 16.809 1.00 89.69 183 TYR A CA 1
ATOM 1468 C C . TYR A 1 183 ? 8.364 3.206 16.328 1.00 89.69 183 TYR A C 1
ATOM 1470 O O . TYR A 1 183 ? 9.007 2.520 17.119 1.00 89.69 183 TYR A O 1
ATOM 1478 N N . CYS A 1 184 ? 8.176 2.833 15.060 1.00 91.50 184 CYS A N 1
ATOM 1479 C CA . CYS A 1 184 ? 8.726 1.600 14.512 1.00 91.50 184 CYS A CA 1
ATOM 1480 C C . CYS A 1 184 ? 10.146 1.841 13.988 1.00 91.50 184 CYS A C 1
ATOM 1482 O O . CYS A 1 184 ? 10.322 2.491 12.959 1.00 91.50 184 CYS A O 1
ATOM 1484 N N . GLN A 1 185 ? 11.151 1.298 14.682 1.00 92.56 185 GLN A N 1
ATOM 1485 C CA . GLN A 1 185 ? 12.555 1.479 14.305 1.00 92.56 185 GLN A CA 1
ATOM 1486 C C . GLN A 1 185 ? 12.856 0.921 12.909 1.00 92.56 185 GLN A C 1
ATOM 1488 O O . GLN A 1 185 ? 13.516 1.598 12.132 1.00 92.56 185 GLN A O 1
ATOM 1493 N N . ASP A 1 186 ? 12.295 -0.236 12.547 1.00 93.38 186 ASP A N 1
ATOM 1494 C CA . ASP A 1 186 ? 12.533 -0.851 11.234 1.00 93.38 186 ASP A CA 1
ATOM 1495 C C . ASP A 1 186 ? 12.073 0.051 10.076 1.00 93.38 186 ASP A C 1
ATOM 1497 O O . ASP A 1 186 ? 12.730 0.131 9.041 1.00 93.38 186 ASP A O 1
ATOM 1501 N N . LEU A 1 187 ? 10.958 0.774 10.248 1.00 93.62 187 LEU A N 1
ATOM 1502 C CA . LEU A 1 187 ? 10.477 1.732 9.247 1.00 93.62 187 LEU A CA 1
ATOM 1503 C C . LEU A 1 187 ? 11.320 3.014 9.230 1.00 93.62 187 LEU A C 1
ATOM 1505 O O . LEU A 1 187 ? 11.545 3.583 8.162 1.00 93.62 187 LEU A O 1
ATOM 1509 N N . LEU A 1 188 ? 11.799 3.466 10.393 1.00 93.50 188 LEU A N 1
ATOM 1510 C CA . LEU A 1 188 ? 12.699 4.619 10.491 1.00 93.50 188 LEU A CA 1
ATOM 1511 C C . LEU A 1 188 ? 14.060 4.331 9.840 1.00 93.50 188 LEU A C 1
ATOM 1513 O O . LEU A 1 188 ? 14.592 5.201 9.151 1.00 93.50 188 LEU A O 1
ATOM 1517 N N . ASP A 1 189 ? 14.583 3.114 9.987 1.00 93.94 189 ASP A N 1
ATOM 1518 C CA . ASP A 1 189 ? 15.834 2.664 9.364 1.00 93.94 189 ASP A CA 1
ATOM 1519 C C . ASP A 1 189 ? 15.714 2.594 7.832 1.00 93.94 189 ASP A C 1
ATOM 1521 O O . ASP A 1 189 ? 16.674 2.874 7.114 1.00 93.94 189 ASP A O 1
ATOM 1525 N N . LEU A 1 190 ? 14.509 2.313 7.324 1.00 94.50 190 LEU A N 1
ATOM 1526 C CA . LEU A 1 190 ? 14.157 2.417 5.903 1.00 94.50 190 LEU A CA 1
ATOM 1527 C C . LEU A 1 190 ? 13.880 3.864 5.449 1.00 94.50 190 LEU A C 1
ATOM 1529 O O . LEU A 1 190 ? 13.447 4.091 4.321 1.00 94.50 190 LEU A O 1
ATOM 1533 N N . GLY A 1 191 ? 14.118 4.866 6.299 1.00 93.75 191 GLY A N 1
ATOM 1534 C CA . GLY A 1 191 ? 13.997 6.276 5.939 1.00 93.75 191 GLY A CA 1
ATOM 1535 C C . GLY A 1 191 ? 12.558 6.741 5.721 1.00 93.75 191 GLY A C 1
ATOM 1536 O O . GLY A 1 191 ? 12.310 7.470 4.761 1.00 93.75 191 GLY A O 1
ATOM 1537 N N . LEU A 1 192 ? 11.633 6.321 6.594 1.00 95.06 192 LEU A N 1
ATOM 1538 C CA . LEU A 1 192 ? 10.236 6.766 6.599 1.00 95.06 192 LEU A CA 1
ATOM 1539 C C . LEU A 1 192 ? 10.110 8.291 6.477 1.00 95.06 192 LEU A C 1
ATOM 1541 O O . LEU A 1 192 ? 10.567 9.039 7.340 1.00 95.06 192 LEU A O 1
ATOM 1545 N N . ASP A 1 193 ? 9.427 8.731 5.423 1.00 93.12 193 ASP A N 1
ATOM 1546 C CA . ASP A 1 193 ? 9.192 10.142 5.114 1.00 93.12 193 ASP A CA 1
ATOM 1547 C C . ASP A 1 193 ? 7.792 10.349 4.499 1.00 93.12 193 ASP A C 1
ATOM 1549 O O . ASP A 1 193 ? 7.093 9.388 4.171 1.00 93.12 193 ASP A O 1
ATOM 1553 N N . ASN A 1 194 ? 7.354 11.603 4.369 1.00 91.81 194 ASN A N 1
ATOM 1554 C CA . ASN A 1 194 ? 6.096 12.006 3.721 1.00 91.81 194 ASN A CA 1
ATOM 1555 C C . ASN A 1 194 ? 4.835 11.299 4.260 1.00 91.81 194 ASN A C 1
ATOM 1557 O O . ASN A 1 194 ? 3.870 11.089 3.527 1.00 91.81 194 ASN A O 1
ATOM 1561 N N . LEU A 1 195 ? 4.832 10.934 5.547 1.00 93.19 195 LEU A N 1
ATOM 1562 C CA . LEU A 1 195 ? 3.720 10.228 6.180 1.00 93.19 195 LEU A CA 1
ATOM 1563 C C . LEU A 1 195 ? 2.489 11.134 6.334 1.00 93.19 195 LEU A C 1
ATOM 1565 O O . LEU A 1 195 ? 2.472 12.060 7.148 1.00 93.19 195 LEU A O 1
ATOM 1569 N N . GLY A 1 196 ? 1.425 10.818 5.601 1.00 91.19 196 GLY A N 1
ATOM 1570 C CA . GLY A 1 196 ? 0.178 11.574 5.572 1.00 91.19 196 GLY A CA 1
ATOM 1571 C C . GLY A 1 196 ? -1.043 10.706 5.277 1.00 91.19 196 GLY A C 1
ATOM 1572 O O . GLY A 1 196 ? -0.941 9.511 5.019 1.00 91.19 196 GLY A O 1
ATOM 1573 N N . VAL A 1 197 ? -2.226 11.315 5.329 1.00 90.94 197 VAL A N 1
ATOM 1574 C CA . VAL A 1 197 ? -3.489 10.667 4.950 1.00 90.94 197 VAL A CA 1
ATOM 1575 C C . VAL A 1 197 ? -3.935 11.229 3.605 1.00 90.94 197 VAL A C 1
ATOM 1577 O O . VAL A 1 197 ? -3.959 12.446 3.433 1.00 90.94 197 VAL A O 1
ATOM 1580 N N . THR A 1 198 ? -4.282 10.363 2.654 1.00 87.19 198 THR A N 1
ATOM 1581 C CA . THR A 1 198 ? -4.775 10.781 1.340 1.00 87.19 198 THR A CA 1
ATOM 1582 C C . THR A 1 198 ? -6.180 11.374 1.448 1.00 87.19 198 THR A C 1
ATOM 1584 O O . THR A 1 198 ? -7.031 10.881 2.188 1.00 87.19 198 THR A O 1
ATOM 1587 N N . GLU A 1 199 ? -6.444 12.426 0.670 1.00 73.62 199 GLU A N 1
ATOM 1588 C CA . GLU A 1 199 ? -7.754 13.099 0.622 1.00 73.62 199 GLU A CA 1
ATOM 1589 C C . GLU A 1 199 ? -8.803 12.344 -0.230 1.00 73.62 199 GLU A C 1
ATOM 1591 O O . GLU A 1 199 ? -9.920 12.824 -0.420 1.00 73.62 199 GLU A O 1
ATOM 1596 N N . GLY A 1 200 ? -8.458 11.163 -0.759 1.00 67.75 200 GLY A N 1
ATOM 1597 C CA . GLY A 1 200 ? -9.329 10.334 -1.599 1.00 67.75 200 GLY A CA 1
ATOM 1598 C C . GLY A 1 200 ? -10.354 9.507 -0.815 1.00 67.75 200 GLY A C 1
ATOM 1599 O O . GLY A 1 200 ? -10.297 9.416 0.410 1.00 67.75 200 GLY A O 1
ATOM 1600 N N . PHE A 1 201 ? -11.294 8.879 -1.531 1.00 67.62 201 PHE A N 1
ATOM 1601 C CA . PHE A 1 201 ? -12.222 7.897 -0.960 1.00 6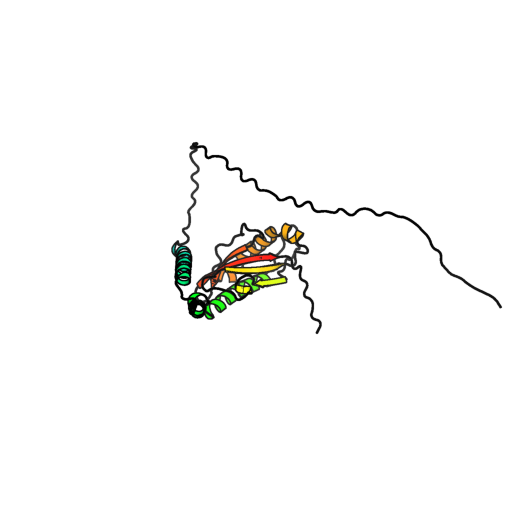7.62 201 PHE A CA 1
ATOM 1602 C C . PHE A 1 201 ? -12.012 6.513 -1.606 1.00 67.62 201 PHE A C 1
ATOM 1604 O O . PHE A 1 201 ? -12.158 6.408 -2.825 1.00 67.62 201 PHE A O 1
ATOM 1611 N N . PRO A 1 202 ? -11.726 5.456 -0.821 1.00 73.88 202 PRO A N 1
ATOM 1612 C CA . PRO A 1 202 ? -11.440 5.497 0.615 1.00 73.88 202 PRO A CA 1
ATOM 1613 C C . PRO A 1 202 ? -10.109 6.213 0.899 1.00 73.88 202 PRO A C 1
ATOM 1615 O O . PRO A 1 202 ? -9.180 6.150 0.094 1.00 73.88 202 PRO A O 1
ATOM 1618 N N . SER A 1 203 ? -10.016 6.900 2.040 1.00 87.50 203 SER A N 1
ATOM 1619 C CA . SER A 1 203 ? -8.760 7.535 2.445 1.00 87.50 203 SER A CA 1
ATOM 1620 C C . SER A 1 203 ? -7.738 6.468 2.840 1.00 87.50 203 SER A C 1
ATOM 1622 O O . SER A 1 203 ? -8.084 5.397 3.332 1.00 87.50 203 SER A O 1
ATOM 1624 N N . GLY A 1 204 ? -6.464 6.724 2.596 1.00 92.50 204 GLY A N 1
ATOM 1625 C CA . GLY A 1 204 ? -5.374 5.791 2.865 1.00 92.50 204 GLY A CA 1
ATOM 1626 C C . GLY A 1 204 ? -4.242 6.491 3.591 1.00 92.50 204 GLY A C 1
ATOM 1627 O O . GLY A 1 204 ? -4.142 7.715 3.572 1.00 92.50 204 GLY A O 1
ATOM 1628 N N . LEU A 1 205 ? -3.388 5.720 4.247 1.00 94.75 205 LEU A N 1
ATOM 1629 C CA . LEU A 1 205 ? -2.149 6.225 4.818 1.00 94.75 205 LEU A CA 1
ATOM 1630 C C . LEU A 1 205 ? -1.062 6.135 3.750 1.00 94.75 205 LEU A C 1
ATOM 1632 O O . LEU A 1 205 ? -0.731 5.030 3.333 1.00 94.75 205 LEU A O 1
ATOM 1636 N N . ILE A 1 206 ? -0.537 7.272 3.308 1.00 95.00 206 ILE A N 1
ATOM 1637 C CA . ILE A 1 206 ? 0.524 7.360 2.303 1.00 95.00 206 ILE A CA 1
ATOM 1638 C C . ILE A 1 206 ? 1.833 7.771 2.968 1.00 95.00 206 ILE A C 1
ATOM 1640 O O . ILE A 1 206 ? 1.837 8.616 3.862 1.00 95.00 206 ILE A O 1
ATOM 1644 N N . PHE A 1 207 ? 2.933 7.154 2.563 1.00 95.88 207 PHE A N 1
ATOM 1645 C CA . PHE A 1 207 ? 4.276 7.474 3.036 1.00 95.88 207 PHE A CA 1
ATOM 1646 C C . PHE A 1 207 ? 5.313 6.966 2.045 1.00 95.88 207 PHE A C 1
ATOM 1648 O O . PHE A 1 207 ? 5.017 6.130 1.193 1.00 95.88 207 PHE A O 1
ATOM 1655 N N . THR A 1 208 ? 6.538 7.454 2.176 1.00 95.94 208 THR A N 1
ATOM 1656 C CA . THR A 1 208 ? 7.673 7.003 1.378 1.00 95.94 208 THR A CA 1
ATOM 1657 C C . THR A 1 208 ? 8.664 6.238 2.242 1.00 95.94 208 THR A C 1
ATOM 1659 O O . THR A 1 208 ? 8.957 6.652 3.363 1.00 95.94 208 THR A O 1
ATOM 1662 N N . LEU A 1 209 ? 9.188 5.141 1.706 1.00 96.12 209 LEU A N 1
ATOM 1663 C CA . LEU A 1 209 ? 10.316 4.386 2.252 1.00 96.12 209 LEU A CA 1
ATOM 1664 C C . LEU A 1 209 ? 11.439 4.358 1.223 1.00 96.12 209 LEU A C 1
ATOM 1666 O O . LEU A 1 209 ? 11.221 4.656 0.051 1.00 96.12 209 LEU A O 1
ATOM 1670 N N . ARG A 1 210 ? 12.633 3.975 1.653 1.00 94.19 210 ARG A N 1
ATOM 1671 C CA . ARG A 1 210 ? 13.756 3.671 0.775 1.00 94.19 210 ARG A CA 1
ATOM 1672 C C . ARG A 1 210 ? 14.050 2.191 0.797 1.00 94.19 210 ARG A C 1
ATOM 1674 O O . ARG A 1 210 ? 13.951 1.538 1.835 1.00 94.19 210 ARG A O 1
ATOM 1681 N N . THR A 1 211 ? 14.394 1.681 -0.370 1.00 92.19 211 THR A N 1
ATOM 1682 C CA . THR A 1 211 ? 14.855 0.312 -0.518 1.00 92.19 211 THR A CA 1
ATOM 1683 C C . THR A 1 211 ? 16.240 0.137 0.122 1.00 92.19 211 THR A C 1
ATOM 1685 O O . THR A 1 211 ? 16.970 1.107 0.337 1.00 92.19 211 THR A O 1
ATOM 1688 N N . ARG A 1 212 ? 16.587 -1.088 0.529 1.00 88.81 212 ARG A N 1
ATOM 1689 C CA . ARG A 1 212 ? 17.753 -1.330 1.397 1.00 88.81 212 ARG A CA 1
ATOM 1690 C C . ARG A 1 212 ? 19.098 -1.223 0.667 1.00 88.81 212 ARG A C 1
ATOM 1692 O O . ARG A 1 212 ? 20.062 -0.746 1.259 1.00 88.81 212 ARG A O 1
ATOM 1699 N N . GLU A 1 213 ? 19.159 -1.656 -0.586 1.00 88.12 213 GLU A N 1
ATOM 1700 C CA . GLU A 1 213 ? 20.389 -1.813 -1.369 1.00 88.12 213 GLU A CA 1
ATOM 1701 C C . GLU A 1 213 ? 20.659 -0.593 -2.262 1.00 88.12 213 GLU A C 1
ATOM 1703 O O . GLU A 1 213 ? 21.742 -0.011 -2.236 1.00 88.12 213 GLU A O 1
ATOM 1708 N N . THR A 1 214 ? 19.667 -0.179 -3.049 1.00 87.62 214 THR A N 1
ATOM 1709 C CA . THR A 1 214 ? 19.743 0.930 -4.010 1.00 87.62 214 THR A CA 1
ATOM 1710 C C . THR A 1 214 ? 19.326 2.266 -3.410 1.00 87.62 214 THR A C 1
ATOM 1712 O O . THR A 1 214 ? 19.641 3.317 -3.973 1.00 87.62 214 THR A O 1
ATOM 1715 N N . TRP A 1 215 ? 18.670 2.242 -2.246 1.00 89.69 215 TRP A N 1
ATOM 1716 C CA . TRP A 1 215 ? 18.205 3.439 -1.549 1.00 89.69 215 TRP A CA 1
ATOM 1717 C C . TRP A 1 215 ? 17.234 4.290 -2.379 1.00 89.69 215 TRP A C 1
ATOM 1719 O O . TRP A 1 215 ? 17.118 5.509 -2.208 1.00 89.69 215 TRP A O 1
ATOM 1729 N N . GLU A 1 216 ? 16.516 3.641 -3.293 1.00 90.00 216 GLU A N 1
ATOM 1730 C CA . GLU A 1 216 ? 15.527 4.285 -4.138 1.00 90.00 216 GLU A CA 1
ATOM 1731 C C . GLU A 1 216 ? 14.220 4.500 -3.365 1.00 90.00 216 GLU A C 1
ATOM 1733 O O . GLU A 1 216 ? 13.795 3.636 -2.591 1.00 90.00 216 GLU A O 1
ATOM 1738 N N . PRO A 1 217 ? 13.563 5.661 -3.532 1.00 92.50 217 PRO A N 1
ATOM 1739 C CA . PRO A 1 217 ? 12.312 5.936 -2.849 1.00 92.50 217 PRO A CA 1
ATOM 1740 C C . PRO A 1 217 ? 11.156 5.140 -3.466 1.00 92.50 217 PRO A C 1
ATOM 1742 O O . PRO A 1 217 ? 10.923 5.187 -4.674 1.00 92.50 217 PRO A O 1
ATOM 1745 N N . ILE A 1 218 ? 10.374 4.494 -2.607 1.00 94.69 218 ILE A N 1
ATOM 1746 C CA . ILE A 1 218 ? 9.090 3.879 -2.941 1.00 94.69 218 ILE A CA 1
ATOM 1747 C C . ILE A 1 218 ? 7.973 4.543 -2.150 1.00 94.69 218 ILE A C 1
ATOM 1749 O O . ILE A 1 218 ? 8.143 4.890 -0.981 1.00 94.69 218 ILE A O 1
ATOM 1753 N N . THR A 1 219 ? 6.814 4.691 -2.776 1.00 95.25 219 THR A N 1
ATOM 1754 C CA . THR A 1 219 ? 5.613 5.205 -2.120 1.00 95.25 219 THR A CA 1
ATOM 1755 C C . THR A 1 219 ? 4.746 4.027 -1.721 1.00 95.25 219 THR A C 1
ATOM 1757 O O . THR A 1 219 ? 4.424 3.179 -2.547 1.00 95.25 219 THR A O 1
ATOM 1760 N N . VAL A 1 220 ? 4.326 3.966 -0.464 1.00 95.62 220 VAL A N 1
ATOM 1761 C CA . VAL A 1 220 ? 3.432 2.921 0.032 1.00 95.62 220 VAL A CA 1
ATOM 1762 C C . VAL A 1 220 ? 2.132 3.560 0.497 1.00 95.62 220 VAL A C 1
ATOM 1764 O O . VAL A 1 220 ? 2.138 4.526 1.258 1.00 95.62 220 VAL A O 1
ATOM 1767 N N . THR A 1 221 ? 1.007 3.003 0.049 1.00 95.25 221 THR A N 1
ATOM 1768 C CA . THR A 1 221 ? -0.334 3.386 0.498 1.00 95.25 221 THR A CA 1
ATOM 1769 C C . THR A 1 221 ? -0.981 2.227 1.243 1.00 95.25 221 THR A C 1
ATOM 1771 O O . THR A 1 221 ? -1.133 1.145 0.685 1.00 95.25 221 THR A O 1
ATOM 1774 N N . ILE A 1 222 ? -1.397 2.444 2.491 1.00 95.31 222 ILE A N 1
ATOM 1775 C CA . ILE A 1 222 ? -2.130 1.467 3.304 1.00 95.31 222 ILE A CA 1
ATOM 1776 C C . ILE A 1 222 ? -3.598 1.880 3.401 1.00 95.31 222 ILE A C 1
ATOM 1778 O O . ILE A 1 222 ? -3.918 2.965 3.888 1.00 95.31 222 ILE A O 1
ATOM 1782 N N . ILE A 1 223 ? -4.499 0.983 3.008 1.00 94.50 223 ILE A N 1
ATOM 1783 C CA . ILE A 1 223 ? -5.948 1.163 3.102 1.00 94.50 223 ILE A CA 1
ATOM 1784 C C . ILE A 1 223 ? -6.501 0.160 4.126 1.00 94.50 223 ILE A C 1
ATOM 1786 O O . ILE A 1 223 ? -6.431 -1.052 3.896 1.00 94.50 223 ILE A O 1
ATOM 1790 N N . PRO A 1 224 ? -7.030 0.623 5.271 1.00 93.44 224 PRO A N 1
ATOM 1791 C CA . PRO A 1 224 ? -7.703 -0.250 6.220 1.00 93.44 224 PRO A CA 1
ATOM 1792 C C . PRO A 1 224 ? -9.066 -0.676 5.658 1.00 93.44 224 PRO A C 1
ATOM 1794 O O . PRO A 1 224 ? -9.780 0.156 5.110 1.00 93.44 224 PRO A O 1
ATOM 1797 N N . ALA A 1 225 ? -9.424 -1.955 5.794 1.00 93.50 225 ALA A N 1
ATOM 1798 C CA . ALA A 1 225 ? -10.657 -2.503 5.221 1.00 93.50 225 ALA A CA 1
ATOM 1799 C C . ALA A 1 225 ? -11.321 -3.574 6.101 1.00 93.50 225 ALA A C 1
ATOM 1801 O O . ALA A 1 225 ? -10.656 -4.321 6.830 1.00 93.50 225 ALA A O 1
ATOM 1802 N N . PHE A 1 226 ? -12.646 -3.696 6.004 1.00 91.94 226 PHE A N 1
ATOM 1803 C CA . PHE A 1 226 ? -13.423 -4.779 6.596 1.00 91.94 226 PHE A CA 1
ATOM 1804 C C . PHE A 1 226 ? -13.256 -6.080 5.805 1.00 91.94 226 PHE A C 1
ATOM 1806 O O . PHE A 1 226 ? -13.377 -6.130 4.578 1.00 91.94 226 PHE A O 1
ATOM 1813 N N . ARG A 1 227 ? -13.029 -7.189 6.515 1.00 90.62 227 ARG A N 1
ATOM 1814 C CA . ARG A 1 227 ? -12.944 -8.516 5.901 1.00 90.62 227 ARG A CA 1
ATOM 1815 C C . ARG A 1 227 ? -14.335 -9.127 5.720 1.00 90.62 227 ARG A C 1
ATOM 1817 O O . ARG A 1 227 ? -14.743 -9.980 6.500 1.00 90.62 227 ARG A O 1
ATOM 1824 N N . ALA A 1 228 ? -15.025 -8.743 4.649 1.00 87.50 228 ALA A N 1
ATOM 1825 C CA . ALA A 1 228 ? -16.319 -9.335 4.288 1.00 87.50 228 ALA A CA 1
ATOM 1826 C C . ALA A 1 228 ? -16.198 -10.772 3.746 1.00 87.50 228 ALA A C 1
ATOM 1828 O O . ALA A 1 228 ? -17.107 -11.586 3.893 1.00 87.50 228 ALA A O 1
ATOM 1829 N N . LEU A 1 229 ? -15.063 -11.096 3.121 1.00 83.38 229 LEU A N 1
ATOM 1830 C CA . LEU A 1 229 ? -14.818 -12.414 2.546 1.00 83.38 229 LEU A CA 1
ATOM 1831 C C . LEU A 1 229 ? -14.254 -13.353 3.622 1.00 83.38 229 LEU A C 1
ATOM 1833 O O . LEU A 1 229 ? -13.064 -13.308 3.972 1.00 83.38 229 LEU A O 1
ATOM 1837 N N . ALA A 1 230 ? -15.124 -14.210 4.158 1.00 68.31 230 ALA A N 1
ATOM 1838 C CA . ALA A 1 230 ? -14.700 -15.359 4.944 1.00 68.31 230 ALA A CA 1
ATOM 1839 C C . ALA A 1 230 ? -13.870 -16.298 4.057 1.00 68.31 230 ALA A C 1
ATOM 1841 O O . ALA A 1 230 ? -14.148 -16.461 2.870 1.00 68.31 230 ALA A O 1
ATOM 1842 N N . SER A 1 231 ? -12.835 -16.927 4.619 1.00 58.41 231 SER A N 1
ATOM 1843 C CA . SER A 1 231 ? -12.200 -18.044 3.924 1.00 58.41 231 SER A CA 1
ATOM 1844 C C . SER A 1 231 ? -13.243 -19.148 3.782 1.00 58.41 231 SER A C 1
ATOM 1846 O O . SER A 1 231 ? -13.633 -19.731 4.798 1.00 58.41 231 SER A O 1
ATOM 1848 N N . CYS A 1 232 ? -13.660 -19.474 2.560 1.00 43.66 232 CYS A N 1
ATOM 1849 C CA . CYS A 1 232 ? -14.109 -20.831 2.295 1.00 43.66 232 CYS A CA 1
ATOM 1850 C C . CYS A 1 232 ? -12.930 -21.723 2.688 1.00 43.66 232 CYS A C 1
ATOM 1852 O O . CYS A 1 232 ? -11.886 -21.704 2.039 1.00 43.66 232 CYS A O 1
ATOM 1854 N N . ARG A 1 233 ? -13.038 -22.402 3.833 1.00 44.97 233 ARG A N 1
ATOM 1855 C CA . ARG A 1 233 ? -12.148 -23.514 4.136 1.00 44.97 233 ARG A CA 1
ATOM 1856 C C . ARG A 1 233 ? -12.496 -24.562 3.092 1.00 44.97 233 ARG A C 1
ATOM 1858 O O . ARG A 1 233 ? -13.540 -25.197 3.211 1.00 44.97 233 ARG A O 1
ATOM 1865 N N . GLU A 1 234 ? -11.669 -24.691 2.061 1.00 44.22 234 GLU A N 1
ATOM 1866 C CA . GLU A 1 234 ? -11.591 -25.949 1.332 1.00 44.22 234 GLU A CA 1
ATOM 1867 C C . GLU A 1 234 ? -11.217 -26.996 2.376 1.00 44.22 234 GLU A C 1
ATOM 1869 O O . GLU A 1 234 ? -10.097 -27.063 2.879 1.00 44.22 234 GLU A O 1
ATOM 1874 N N . THR A 1 235 ? -12.246 -27.701 2.824 1.00 38.88 235 THR A N 1
ATOM 1875 C CA . THR A 1 235 ? -12.112 -28.924 3.591 1.00 38.88 235 THR A CA 1
ATOM 1876 C C . THR A 1 235 ? -11.727 -29.969 2.557 1.00 38.88 235 THR A C 1
ATOM 1878 O O . THR A 1 235 ? -12.584 -30.503 1.860 1.00 38.88 235 THR A O 1
ATOM 1881 N N . SER A 1 236 ? -10.417 -30.130 2.365 1.00 42.12 236 SER A N 1
ATOM 1882 C CA . SER A 1 236 ? -9.864 -31.339 1.758 1.00 42.12 236 SER A CA 1
ATOM 1883 C C . SER A 1 236 ? -9.864 -32.474 2.768 1.00 42.12 236 SER A C 1
ATOM 1885 O O . SER A 1 236 ? -9.769 -32.190 3.985 1.00 42.12 236 SER A O 1
#

Secondary structure (DSSP, 8-state):
----------------------------------------------------------HHHHHHHHHHHHHHHHHHHHS-GGGHHHHIIIIISPPHHHHHHHHHHHHHHHHHHHH--EE--SSS-SEE-EEEEEEEHHHHHT---TT--EEEEEEEETT-SSHHHHHHHHHHHHHHHHHHHTT-HHHHHTT-EEEEE-SSSS--EEEEEE-SSS--EEEEEEEEE-----------

pLDDT: mean 70.46, std 25.74, range [26.5, 96.12]